Protein AF-A0A7Z1HHE2-F1 (afdb_monomer_lite)

Structure (mmCIF, N/CA/C/O backbone):
data_AF-A0A7Z1HHE2-F1
#
_entry.id   AF-A0A7Z1HHE2-F1
#
loop_
_atom_site.group_PDB
_atom_site.id
_atom_site.type_symbol
_atom_site.label_atom_id
_atom_site.label_alt_id
_atom_site.label_comp_id
_atom_site.label_asym_id
_atom_site.label_entity_id
_atom_site.label_seq_id
_atom_site.pdbx_PDB_ins_code
_atom_site.Cartn_x
_atom_site.Cartn_y
_atom_site.Cartn_z
_atom_site.occupancy
_atom_site.B_iso_or_equiv
_atom_site.auth_seq_id
_atom_site.auth_comp_id
_atom_site.auth_asym_id
_atom_site.auth_atom_id
_atom_site.pdbx_PDB_model_num
ATOM 1 N N . MET A 1 1 ? 72.858 2.397 -80.340 1.00 31.48 1 MET A N 1
ATOM 2 C CA . MET A 1 1 ? 71.948 2.323 -81.508 1.00 31.48 1 MET A CA 1
ATOM 3 C C . MET A 1 1 ? 70.606 3.037 -81.300 1.00 31.48 1 MET A C 1
ATOM 5 O O . MET A 1 1 ? 69.961 3.383 -82.273 1.00 31.48 1 MET A O 1
ATOM 9 N N . THR A 1 2 ? 70.193 3.333 -80.061 1.00 34.81 2 THR A N 1
ATOM 10 C CA . THR A 1 2 ? 69.103 4.279 -79.730 1.00 34.81 2 THR A CA 1
ATOM 11 C C . THR A 1 2 ? 69.500 5.755 -79.903 1.00 34.81 2 THR A C 1
ATOM 13 O O . THR A 1 2 ? 68.629 6.596 -80.097 1.00 34.81 2 THR A O 1
ATOM 16 N N . LEU A 1 3 ? 70.806 6.053 -79.901 1.00 31.41 3 LEU A N 1
ATOM 17 C CA . LEU A 1 3 ? 71.383 7.387 -80.116 1.00 31.41 3 LEU A CA 1
ATOM 18 C C . LEU A 1 3 ? 71.256 7.919 -81.558 1.00 31.41 3 LEU A C 1
ATOM 20 O O . LEU A 1 3 ? 70.941 9.088 -81.736 1.00 31.41 3 LEU A O 1
ATOM 24 N N . GLU A 1 4 ? 71.466 7.098 -82.590 1.00 36.56 4 GLU A N 1
ATOM 25 C CA . GLU A 1 4 ? 71.485 7.586 -83.987 1.00 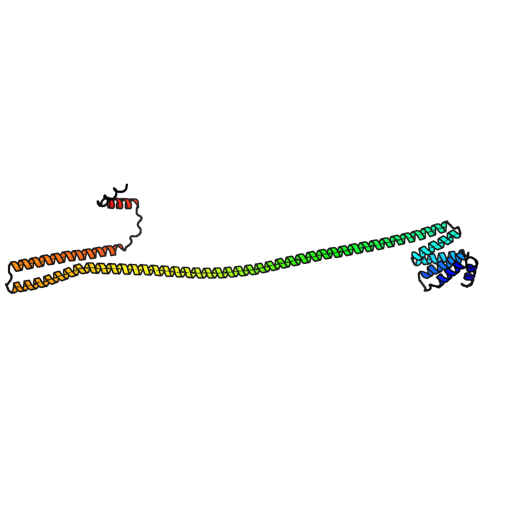36.56 4 GLU A CA 1
ATOM 26 C C . GLU A 1 4 ? 70.120 8.064 -84.469 1.00 36.56 4 GLU A C 1
ATOM 28 O O . GLU A 1 4 ? 70.009 8.985 -85.265 1.00 36.56 4 GLU A O 1
ATOM 33 N N . TYR A 1 5 ? 69.065 7.497 -83.903 1.00 37.97 5 TYR A N 1
ATOM 34 C CA . TYR A 1 5 ? 67.707 7.850 -84.263 1.00 37.97 5 TYR A CA 1
ATOM 35 C C . TYR A 1 5 ? 67.199 9.091 -83.552 1.00 37.97 5 TYR A C 1
ATOM 37 O O . TYR A 1 5 ? 66.316 9.774 -84.054 1.00 37.97 5 TYR A O 1
ATOM 45 N N . ILE A 1 6 ? 67.701 9.376 -82.350 1.00 37.12 6 ILE A N 1
ATOM 46 C CA . ILE A 1 6 ? 67.467 10.640 -81.641 1.00 37.12 6 ILE A CA 1
ATOM 47 C C . ILE A 1 6 ? 67.998 11.817 -82.470 1.00 37.12 6 ILE A C 1
ATOM 49 O O . ILE A 1 6 ? 67.310 12.831 -82.568 1.00 37.12 6 ILE A O 1
ATOM 53 N N . ASN A 1 7 ? 69.103 11.600 -83.186 1.00 36.84 7 ASN A N 1
ATOM 54 C CA . ASN A 1 7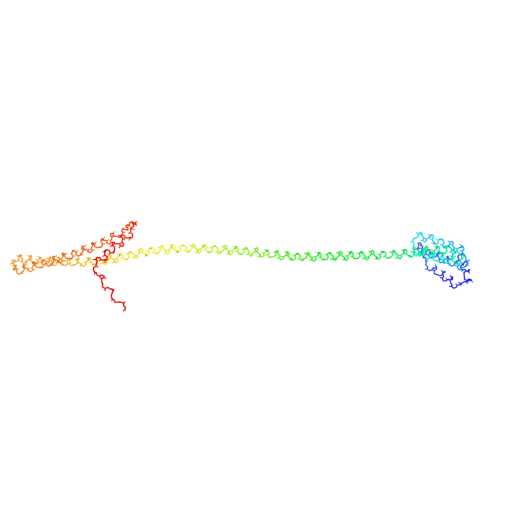 ? 69.750 12.587 -84.045 1.00 36.84 7 ASN A CA 1
ATOM 55 C C . ASN A 1 7 ? 68.954 13.025 -85.288 1.00 36.84 7 ASN A C 1
ATOM 57 O O . ASN A 1 7 ? 69.193 14.127 -85.764 1.00 36.84 7 ASN A O 1
ATOM 61 N N . ASP A 1 8 ? 68.003 12.237 -85.803 1.00 42.97 8 ASP A N 1
ATOM 62 C CA . ASP A 1 8 ? 67.234 12.633 -87.000 1.00 42.97 8 ASP A CA 1
ATOM 63 C C . ASP A 1 8 ? 65.922 13.390 -86.682 1.00 42.97 8 ASP A C 1
ATOM 65 O O . ASP A 1 8 ? 65.403 14.102 -87.540 1.00 42.97 8 ASP A O 1
ATOM 69 N N . ALA A 1 9 ? 65.415 13.362 -85.433 1.00 38.53 9 ALA A N 1
ATOM 70 C CA . ALA A 1 9 ? 64.281 14.234 -85.021 1.00 38.53 9 ALA A CA 1
ATOM 71 C C . ALA A 1 9 ? 64.658 15.684 -84.899 1.00 38.53 9 ALA A C 1
ATOM 73 O O . ALA A 1 9 ? 63.831 16.556 -85.181 1.00 38.53 9 ALA A O 1
ATOM 74 N N . SER A 1 10 ? 65.862 15.922 -84.380 1.00 41.06 10 SER A N 1
ATOM 75 C CA . SER A 1 10 ? 66.359 17.269 -84.127 1.00 41.06 10 SER A CA 1
ATOM 76 C C . SER A 1 10 ? 66.391 18.089 -85.420 1.00 41.06 10 SER A C 1
ATOM 78 O O . SER A 1 10 ? 66.392 19.313 -85.385 1.00 41.06 10 SER A O 1
ATOM 80 N N . LYS A 1 11 ? 66.339 17.417 -86.575 1.00 42.06 11 LYS A N 1
ATOM 81 C CA . LYS A 1 11 ? 66.468 18.003 -87.901 1.00 42.06 11 LYS A CA 1
ATOM 82 C C . LYS A 1 11 ? 65.209 18.692 -88.442 1.00 42.06 11 LYS A C 1
ATOM 84 O O . LYS A 1 11 ? 65.353 19.548 -89.308 1.00 42.06 11 LYS A O 1
ATOM 89 N N . TYR A 1 12 ? 64.003 18.358 -87.961 1.00 42.28 12 TYR A N 1
ATOM 90 C CA . TYR A 1 12 ? 62.745 18.884 -88.535 1.00 42.28 12 TYR A CA 1
ATOM 91 C C . TYR A 1 12 ? 61.859 19.664 -87.552 1.00 42.28 12 TYR A C 1
ATOM 93 O O . TYR A 1 12 ? 61.239 20.641 -87.962 1.00 42.28 12 TYR A O 1
ATOM 101 N N . TYR A 1 13 ? 61.825 19.294 -86.267 1.00 46.75 13 TYR A N 1
ATOM 102 C CA . TYR A 1 13 ? 61.116 20.041 -85.211 1.00 46.75 13 TYR A CA 1
ATOM 103 C C . TYR A 1 13 ? 61.854 19.894 -83.861 1.00 46.75 13 TYR A C 1
ATOM 105 O O . TYR A 1 13 ? 61.341 19.220 -82.958 1.00 46.75 13 TYR A O 1
ATOM 113 N N . PRO A 1 14 ? 63.064 20.479 -83.735 1.00 46.75 14 PRO A N 1
ATOM 114 C CA . PRO A 1 14 ? 64.013 20.212 -82.647 1.00 46.75 14 PRO A CA 1
ATOM 115 C C . PRO A 1 14 ? 63.410 20.380 -81.250 1.00 46.75 14 PRO A C 1
ATOM 117 O O . PRO A 1 14 ? 63.411 19.430 -80.467 1.00 46.75 14 PRO A O 1
ATOM 120 N N . ASP A 1 15 ? 62.761 21.514 -80.993 1.00 48.25 15 ASP A N 1
ATOM 121 C CA . ASP A 1 15 ? 62.313 21.895 -79.646 1.00 48.25 15 ASP A CA 1
ATOM 122 C C . ASP A 1 15 ? 61.245 20.960 -79.046 1.00 48.25 15 ASP A C 1
ATOM 124 O O . ASP A 1 15 ? 61.111 20.840 -77.830 1.00 48.25 15 ASP A O 1
ATOM 128 N N . LYS A 1 16 ? 60.450 20.278 -79.884 1.00 49.19 16 LYS A N 1
ATOM 129 C CA . LYS A 1 16 ? 59.391 19.367 -79.409 1.00 49.19 16 LYS A CA 1
ATOM 130 C C . LYS A 1 16 ? 59.904 17.952 -79.194 1.00 49.19 16 LYS A C 1
ATOM 132 O O . LYS A 1 16 ? 59.445 17.277 -78.278 1.00 49.19 16 LYS A O 1
ATOM 137 N N . ALA A 1 17 ? 60.813 17.480 -80.042 1.00 47.88 17 ALA A N 1
ATOM 138 C CA . ALA A 1 17 ? 61.327 16.120 -79.952 1.00 47.88 17 ALA A CA 1
ATOM 139 C C . ALA A 1 17 ? 62.269 15.931 -78.756 1.00 47.88 17 ALA A C 1
ATOM 141 O O . ALA A 1 17 ? 62.236 14.872 -78.134 1.00 47.88 17 ALA A O 1
ATOM 142 N N . GLU A 1 18 ? 63.044 16.961 -78.417 1.00 48.44 18 GLU A N 1
ATOM 143 C CA . GLU A 1 18 ? 63.951 16.991 -77.265 1.00 48.44 18 GLU A CA 1
ATOM 144 C C . GLU A 1 18 ? 63.169 16.874 -75.942 1.00 48.44 18 GLU A C 1
ATOM 146 O O . GLU A 1 18 ? 63.428 15.972 -75.148 1.00 48.44 18 GLU A O 1
ATOM 151 N N . SER A 1 19 ? 62.081 17.641 -75.797 1.00 51.62 19 SER A N 1
ATOM 152 C CA . SER A 1 19 ? 61.177 17.593 -74.635 1.00 51.62 19 SER A CA 1
ATOM 153 C C . SER A 1 19 ? 60.503 16.225 -74.420 1.00 51.62 19 SER A C 1
ATOM 155 O O . SER A 1 19 ? 60.353 15.777 -73.282 1.00 51.62 19 SER A O 1
ATOM 157 N N . TYR A 1 20 ? 60.118 15.514 -75.491 1.00 54.28 20 TYR A N 1
ATOM 158 C CA . TYR A 1 20 ? 59.538 14.165 -75.362 1.00 54.28 20 TYR A CA 1
ATOM 159 C C . TYR A 1 20 ? 60.570 13.096 -74.999 1.00 54.28 20 TYR A C 1
ATOM 161 O O . TYR A 1 20 ? 60.203 12.070 -74.427 1.00 54.28 20 TYR A O 1
ATOM 169 N N . ILE A 1 21 ? 61.837 13.316 -75.351 1.00 50.69 21 ILE A N 1
ATOM 170 C CA . ILE A 1 21 ? 62.947 12.424 -75.017 1.00 50.69 21 ILE A CA 1
ATOM 171 C C . ILE A 1 21 ? 63.375 12.648 -73.562 1.00 50.69 21 ILE A C 1
ATOM 173 O O . ILE A 1 21 ? 63.554 11.668 -72.846 1.00 50.69 21 ILE A O 1
ATOM 177 N N . GLU A 1 22 ? 63.450 13.897 -73.098 1.00 51.81 22 GLU A N 1
ATOM 178 C CA . GLU A 1 22 ? 63.728 14.227 -71.692 1.00 51.81 22 GLU A CA 1
ATOM 179 C C . GLU A 1 22 ? 62.642 13.686 -70.746 1.00 51.81 22 GLU A C 1
ATOM 181 O O . GLU A 1 22 ? 62.961 12.967 -69.801 1.00 51.81 22 GLU A O 1
ATOM 186 N N . ALA A 1 23 ? 61.356 13.900 -71.055 1.00 53.06 23 ALA A N 1
ATOM 187 C CA . ALA A 1 23 ? 60.242 13.380 -70.247 1.00 53.06 23 ALA A CA 1
ATOM 188 C C . ALA A 1 23 ? 60.169 11.837 -70.217 1.00 53.06 23 ALA A C 1
ATOM 190 O O . ALA A 1 23 ? 59.684 11.247 -69.253 1.00 53.06 23 ALA A O 1
ATOM 191 N N . ALA A 1 24 ? 60.652 11.170 -71.271 1.00 51.03 24 ALA A N 1
ATOM 192 C CA . ALA A 1 24 ? 60.755 9.713 -71.349 1.00 51.03 24 ALA A CA 1
ATOM 193 C C . ALA A 1 24 ? 61.927 9.148 -70.523 1.00 51.03 24 ALA A C 1
ATOM 195 O O . ALA A 1 24 ? 61.875 7.994 -70.099 1.00 51.03 24 ALA A O 1
ATOM 196 N N . LEU A 1 25 ? 62.980 9.939 -70.299 1.00 48.66 25 LEU A N 1
ATOM 197 C CA . LEU A 1 25 ? 64.153 9.549 -69.512 1.00 48.66 25 LEU A CA 1
ATOM 198 C C . LEU A 1 25 ? 63.942 9.728 -67.998 1.00 48.66 25 LEU A C 1
ATOM 200 O O . LEU A 1 25 ? 64.611 9.056 -67.217 1.00 48.66 25 LEU A O 1
ATOM 204 N N . GLU A 1 26 ? 63.009 10.588 -67.580 1.00 47.94 26 GLU A N 1
ATOM 205 C CA . GLU A 1 26 ? 62.814 10.966 -66.171 1.00 47.94 26 GLU A CA 1
ATOM 206 C C . GLU A 1 26 ? 62.036 9.936 -65.321 1.00 47.94 26 GLU A C 1
ATOM 208 O O . GLU A 1 26 ? 62.008 10.040 -64.096 1.00 47.94 26 GLU A O 1
ATOM 213 N N . ILE A 1 27 ? 61.430 8.905 -65.925 1.00 53.16 27 ILE A N 1
ATOM 214 C CA . ILE A 1 27 ? 60.610 7.915 -65.204 1.00 53.16 27 ILE A CA 1
ATOM 215 C C . ILE A 1 27 ? 61.045 6.492 -65.575 1.00 53.16 27 ILE A C 1
ATOM 217 O O . ILE A 1 27 ? 60.624 5.947 -66.596 1.00 53.16 27 ILE A O 1
ATOM 221 N N . VAL A 1 28 ? 61.870 5.858 -64.731 1.00 40.12 28 VAL A N 1
ATOM 222 C CA . VAL A 1 28 ? 62.242 4.439 -64.888 1.00 40.12 28 VAL A CA 1
ATOM 223 C C . VAL A 1 28 ? 62.167 3.679 -63.561 1.00 40.12 28 VAL A C 1
ATOM 225 O O . VAL A 1 28 ? 63.014 3.837 -62.686 1.00 40.12 28 VAL A O 1
ATOM 228 N N . ALA A 1 29 ? 61.198 2.763 -63.478 1.00 40.81 29 ALA A N 1
ATOM 229 C CA . ALA A 1 29 ? 61.306 1.487 -62.769 1.00 40.81 29 ALA A CA 1
ATOM 230 C C . ALA A 1 29 ? 60.440 0.429 -63.490 1.00 40.81 29 ALA A C 1
ATOM 232 O O . ALA A 1 29 ? 59.435 0.752 -64.123 1.00 40.81 29 ALA A O 1
ATOM 233 N N . GLU A 1 30 ? 60.857 -0.838 -63.463 1.00 39.31 30 GLU A N 1
ATOM 234 C CA . GLU A 1 30 ? 60.281 -1.906 -64.291 1.00 39.31 30 GLU A CA 1
ATOM 235 C C . GLU A 1 30 ? 58.868 -2.347 -63.862 1.00 39.31 30 GLU A C 1
ATOM 237 O O . GLU A 1 30 ? 58.582 -2.541 -62.684 1.00 39.31 30 GLU A O 1
ATOM 242 N N . GLY A 1 31 ? 57.996 -2.584 -64.853 1.00 48.75 31 GLY A N 1
ATOM 243 C CA . GLY A 1 31 ? 56.691 -3.244 -64.677 1.00 48.75 31 GLY A CA 1
ATOM 244 C C . GLY A 1 31 ? 55.484 -2.323 -64.462 1.00 48.75 31 GLY A C 1
ATOM 245 O O . GLY A 1 31 ? 54.363 -2.811 -64.329 1.00 48.75 31 GLY A O 1
ATOM 246 N N . SER A 1 32 ? 55.679 -1.008 -64.462 1.00 55.88 32 SER A N 1
ATOM 247 C CA . SER A 1 32 ? 54.638 -0.027 -64.152 1.00 55.88 32 SER A CA 1
ATOM 248 C C . SER A 1 32 ? 53.871 0.478 -65.385 1.00 55.88 32 SER A C 1
ATOM 250 O O . SER A 1 32 ? 54.257 0.268 -66.544 1.00 55.88 32 SER A O 1
ATOM 252 N N . SER A 1 33 ? 52.784 1.218 -65.124 1.00 62.53 33 SER A N 1
ATOM 253 C CA . SER A 1 33 ? 52.087 2.097 -66.082 1.00 62.53 33 SER A CA 1
ATOM 254 C C . SER A 1 33 ? 53.030 2.933 -66.945 1.00 62.53 33 SER A C 1
ATOM 256 O O . SER A 1 33 ? 52.669 3.326 -68.056 1.00 62.53 33 SER A O 1
ATOM 258 N N . ASP A 1 34 ? 54.235 3.153 -66.446 1.00 63.88 34 ASP A N 1
ATOM 259 C CA . ASP A 1 34 ? 55.224 4.067 -66.974 1.00 63.88 34 ASP A CA 1
ATOM 260 C C . ASP A 1 34 ? 55.922 3.462 -68.194 1.00 63.88 34 ASP A C 1
ATOM 262 O O . ASP A 1 34 ? 56.229 4.187 -69.128 1.00 63.88 34 ASP A O 1
ATOM 266 N N . LYS A 1 35 ? 56.039 2.126 -68.307 1.00 68.69 35 LYS A N 1
ATOM 267 C CA . LYS A 1 35 ? 56.550 1.475 -69.535 1.00 68.69 35 LYS A CA 1
ATOM 268 C C . LYS A 1 35 ? 55.594 1.634 -70.720 1.00 68.69 35 LYS A C 1
ATOM 270 O O . LYS A 1 35 ? 56.021 1.759 -71.865 1.00 68.69 35 LYS A O 1
ATOM 275 N N . THR A 1 36 ? 54.292 1.635 -70.442 1.00 71.31 36 THR A N 1
ATOM 276 C CA . THR A 1 36 ? 53.252 1.883 -71.452 1.00 71.31 36 THR A CA 1
ATOM 277 C C . THR A 1 36 ? 53.286 3.347 -71.902 1.00 71.31 36 THR A C 1
ATOM 279 O O . THR A 1 36 ? 53.239 3.631 -73.099 1.00 71.31 36 THR A O 1
ATOM 282 N N . GLN A 1 37 ? 53.454 4.279 -70.959 1.00 69.19 37 GLN A N 1
ATOM 283 C CA . GLN A 1 37 ? 53.637 5.703 -71.254 1.00 69.19 37 GLN A CA 1
ATOM 284 C C . GLN A 1 37 ? 54.941 5.958 -72.022 1.00 69.19 37 GLN A C 1
ATOM 286 O O . GLN A 1 37 ? 54.925 6.661 -73.027 1.00 69.19 37 GLN A O 1
ATOM 291 N N . LEU A 1 38 ? 56.038 5.302 -71.642 1.00 71.06 38 LEU A N 1
ATOM 292 C CA . LEU A 1 38 ? 57.335 5.374 -72.312 1.00 71.06 38 LEU A CA 1
ATOM 293 C C . LEU A 1 38 ? 57.249 4.942 -73.779 1.00 71.06 38 LEU A C 1
ATOM 295 O O . LEU A 1 38 ? 57.708 5.668 -74.658 1.00 71.06 38 LEU A O 1
ATOM 299 N N . LEU A 1 39 ? 56.622 3.793 -74.061 1.00 72.81 39 LEU A N 1
ATOM 300 C CA . LEU A 1 39 ? 56.401 3.335 -75.438 1.00 72.81 39 LEU A CA 1
ATOM 301 C C . LEU A 1 39 ? 55.551 4.330 -76.235 1.00 72.81 39 LEU A C 1
ATOM 303 O O . LEU A 1 39 ? 55.842 4.577 -77.400 1.00 72.81 39 LEU A O 1
ATOM 307 N N . THR A 1 40 ? 54.561 4.955 -75.595 1.00 75.69 40 THR A N 1
ATOM 308 C CA . THR A 1 40 ? 53.707 5.985 -76.208 1.00 75.69 40 THR A CA 1
ATOM 309 C C . THR A 1 40 ? 54.498 7.254 -76.548 1.00 75.69 40 THR A C 1
ATOM 311 O O . THR A 1 40 ? 54.377 7.786 -77.651 1.00 75.69 40 THR A O 1
ATOM 314 N N . HIS A 1 41 ? 55.349 7.733 -75.634 1.00 76.94 41 HIS A N 1
ATOM 315 C CA . HIS A 1 41 ? 56.229 8.883 -75.865 1.00 76.94 41 HIS A CA 1
ATOM 316 C C . HIS A 1 41 ? 57.271 8.590 -76.946 1.00 76.94 41 HIS A C 1
ATOM 318 O O . HIS A 1 41 ? 57.500 9.423 -77.823 1.00 76.94 41 HIS A O 1
ATOM 324 N N . TYR A 1 42 ? 57.846 7.385 -76.941 1.00 72.62 42 TYR A N 1
ATOM 325 C CA . TYR A 1 42 ? 58.802 6.956 -77.956 1.00 72.62 42 TYR A CA 1
ATOM 326 C C . TYR A 1 42 ? 58.152 6.834 -79.339 1.00 72.62 42 TYR A C 1
ATOM 328 O O . TYR A 1 42 ? 58.700 7.336 -80.322 1.00 72.62 42 TYR A O 1
ATOM 336 N N . ALA A 1 43 ? 56.950 6.254 -79.414 1.00 77.31 43 ALA A N 1
ATOM 337 C CA . ALA A 1 43 ? 56.152 6.195 -80.635 1.00 77.31 43 ALA A CA 1
ATOM 338 C C . ALA A 1 43 ? 55.844 7.602 -81.175 1.00 77.31 43 ALA A C 1
ATOM 340 O O . ALA A 1 43 ? 56.020 7.866 -82.363 1.00 77.31 43 ALA A O 1
ATOM 341 N N . ARG A 1 44 ? 55.494 8.550 -80.296 1.00 77.31 44 ARG A N 1
ATOM 342 C CA . ARG A 1 44 ? 55.264 9.955 -80.662 1.00 77.31 44 ARG A CA 1
ATOM 343 C C . ARG A 1 44 ? 56.532 10.663 -81.155 1.00 77.31 44 ARG A C 1
ATOM 345 O O . ARG A 1 44 ? 56.477 11.403 -82.133 1.00 77.31 44 ARG A O 1
ATOM 352 N N . ALA A 1 45 ? 57.679 10.428 -80.518 1.00 74.38 45 ALA A N 1
ATOM 353 C CA . ALA A 1 45 ? 58.957 10.987 -80.957 1.00 74.38 45 ALA A CA 1
ATOM 354 C C . ALA A 1 45 ? 59.371 10.443 -82.335 1.00 74.38 45 ALA A C 1
ATOM 356 O O . ALA A 1 45 ? 59.844 11.201 -83.177 1.00 74.38 45 ALA A O 1
ATOM 357 N N . LYS A 1 46 ? 59.157 9.144 -82.590 1.00 75.38 46 LYS A N 1
ATOM 358 C CA . LYS A 1 46 ? 59.356 8.517 -83.909 1.00 75.38 46 LYS A CA 1
ATOM 359 C C . LYS A 1 46 ? 58.381 9.057 -84.953 1.00 75.38 46 LYS A C 1
ATOM 361 O O . LYS A 1 46 ? 58.777 9.327 -86.079 1.00 75.38 46 LYS A O 1
ATOM 366 N N . PHE A 1 47 ? 57.133 9.302 -84.569 1.00 76.88 47 PHE A N 1
ATOM 367 C CA . PHE A 1 47 ? 56.155 9.933 -85.447 1.00 76.88 47 PHE A CA 1
ATOM 368 C C . PHE A 1 47 ? 56.623 11.321 -85.923 1.00 76.88 47 PHE A C 1
ATOM 370 O O . PHE A 1 47 ? 56.625 11.580 -87.123 1.00 76.88 47 PHE A O 1
ATOM 377 N N . TYR A 1 48 ? 57.113 12.183 -85.022 1.00 75.56 48 TYR A N 1
ATOM 378 C CA . TYR A 1 48 ? 57.626 13.512 -85.401 1.00 75.56 48 TYR A CA 1
ATOM 379 C C . TYR A 1 48 ? 58.926 13.477 -86.224 1.00 75.56 48 TYR A C 1
ATOM 381 O O . TYR A 1 48 ? 59.228 14.445 -86.917 1.00 75.56 48 TYR A O 1
ATOM 389 N N . LYS A 1 49 ? 59.661 12.357 -86.207 1.00 76.31 49 LYS A N 1
ATOM 390 C CA . LYS A 1 49 ? 60.793 12.084 -87.116 1.00 76.31 49 LYS A CA 1
ATOM 391 C C . LYS A 1 49 ? 60.363 11.713 -88.534 1.00 76.31 49 LYS A C 1
ATOM 393 O O . LYS A 1 49 ? 61.218 11.491 -89.379 1.00 76.31 49 LYS A O 1
ATOM 398 N N . SER A 1 50 ? 59.056 11.657 -88.804 1.00 75.12 50 SER A N 1
ATOM 399 C CA . SER A 1 50 ? 58.466 11.128 -90.042 1.00 75.12 50 SER A CA 1
ATOM 400 C C . SER A 1 50 ? 58.665 9.618 -90.228 1.00 75.12 50 SER A C 1
ATOM 402 O O . SER A 1 50 ? 58.710 9.111 -91.346 1.00 75.12 50 SER A O 1
ATOM 404 N N . GLU A 1 51 ? 58.754 8.873 -89.123 1.00 77.00 51 GLU A N 1
ATOM 405 C CA . GLU A 1 51 ? 59.068 7.441 -89.121 1.00 77.00 51 GLU A CA 1
ATOM 406 C C . GLU A 1 51 ? 57.865 6.588 -88.762 1.00 77.00 51 GLU A C 1
ATOM 408 O O . GLU A 1 51 ? 57.765 5.953 -87.706 1.00 77.00 51 GLU A O 1
ATOM 413 N N . PHE A 1 52 ? 56.908 6.623 -89.679 1.00 79.00 52 PHE A N 1
ATOM 414 C CA . PHE A 1 52 ? 55.531 6.245 -89.413 1.00 79.00 52 PHE A CA 1
ATOM 415 C C . PHE A 1 52 ? 55.345 4.760 -89.078 1.00 79.00 52 PHE A C 1
ATOM 417 O O . PHE A 1 52 ? 54.662 4.460 -88.104 1.00 79.00 52 PHE A O 1
ATOM 424 N N . SER A 1 53 ? 55.997 3.839 -89.796 1.00 80.19 53 SER A N 1
ATOM 425 C CA . SER A 1 53 ? 55.844 2.392 -89.563 1.00 80.19 53 SER A CA 1
ATOM 426 C C . SER A 1 53 ? 56.424 1.931 -88.222 1.00 80.19 53 SER A C 1
ATOM 428 O O . SER A 1 53 ? 55.842 1.084 -87.550 1.00 80.19 53 SER A O 1
ATOM 430 N N . GLN A 1 54 ? 57.559 2.501 -87.796 1.00 77.50 54 GLN A N 1
ATOM 431 C CA . GLN A 1 54 ? 58.128 2.195 -86.478 1.00 77.50 54 GLN A CA 1
ATOM 432 C C . GLN A 1 54 ? 57.271 2.787 -85.359 1.00 77.50 54 GLN A C 1
ATOM 434 O O . GLN A 1 54 ? 57.060 2.133 -84.341 1.00 77.50 54 GLN A O 1
ATOM 439 N N . ALA A 1 55 ? 56.769 4.012 -85.545 1.00 77.75 55 ALA A N 1
ATOM 440 C CA . ALA A 1 55 ? 55.861 4.647 -84.599 1.00 77.75 55 ALA A CA 1
ATOM 441 C C . ALA A 1 55 ? 54.561 3.843 -84.434 1.00 77.75 55 ALA A C 1
ATOM 443 O O . ALA A 1 55 ? 54.147 3.595 -83.307 1.00 77.75 55 ALA A O 1
ATOM 444 N N . GLU A 1 56 ? 53.964 3.376 -85.533 1.00 84.00 56 GLU A N 1
ATOM 445 C CA . GLU A 1 56 ? 52.758 2.541 -85.517 1.00 84.00 56 GLU A CA 1
ATOM 446 C C . GLU A 1 56 ? 52.975 1.228 -84.748 1.00 84.00 56 GLU A C 1
ATOM 448 O O . GLU A 1 56 ? 52.228 0.941 -83.815 1.00 84.00 56 GLU A O 1
ATOM 453 N N . ALA A 1 57 ? 54.054 0.489 -85.040 1.00 82.56 57 ALA A N 1
ATOM 454 C CA . ALA A 1 57 ? 54.387 -0.746 -84.322 1.00 82.56 57 ALA A CA 1
ATOM 455 C C . ALA A 1 57 ? 54.566 -0.522 -82.807 1.00 82.56 57 ALA A C 1
ATOM 457 O O . ALA A 1 57 ? 54.169 -1.351 -81.987 1.00 82.56 57 ALA A O 1
ATOM 458 N N . LEU A 1 58 ? 55.144 0.620 -82.421 1.00 80.00 58 LEU A N 1
ATOM 459 C CA . LEU A 1 58 ? 55.311 0.995 -81.018 1.00 80.00 58 LEU A CA 1
ATOM 460 C C . LEU A 1 58 ? 53.983 1.380 -80.349 1.00 80.00 58 LEU A C 1
ATOM 462 O O . LEU A 1 58 ? 53.790 1.027 -79.187 1.00 80.00 58 LEU A O 1
ATOM 466 N N . PHE A 1 59 ? 53.065 2.060 -81.047 1.00 86.00 59 PHE A N 1
ATOM 467 C CA . PHE A 1 59 ? 51.722 2.336 -80.522 1.00 86.00 59 PHE A CA 1
ATOM 468 C C . PHE A 1 59 ? 50.884 1.067 -80.389 1.00 86.00 59 PHE A C 1
ATOM 470 O O . PHE A 1 59 ? 50.172 0.928 -79.399 1.00 86.00 59 PHE A O 1
ATOM 477 N N . GLU A 1 60 ? 50.988 0.125 -81.325 1.00 86.44 60 GLU A N 1
ATOM 478 C CA . GLU A 1 60 ? 50.308 -1.170 -81.224 1.00 86.44 60 GLU A CA 1
ATOM 479 C C . GLU A 1 60 ? 50.837 -1.995 -80.051 1.00 86.44 60 GLU A C 1
ATOM 481 O O . GLU A 1 60 ? 50.055 -2.533 -79.265 1.00 86.44 60 GLU A O 1
ATOM 486 N N . GLU A 1 61 ? 52.157 -2.024 -79.861 1.00 82.06 61 GLU A N 1
ATOM 487 C CA . GLU A 1 61 ? 52.769 -2.668 -78.700 1.00 82.06 61 GLU A CA 1
ATOM 488 C C . GLU A 1 61 ? 52.363 -1.982 -77.385 1.00 82.06 61 GLU A C 1
ATOM 490 O O . GLU A 1 61 ? 52.066 -2.655 -76.392 1.00 82.06 61 GLU A O 1
ATOM 495 N N . ALA A 1 62 ? 52.310 -0.645 -77.367 1.00 82.50 62 ALA A N 1
ATOM 496 C CA . ALA A 1 62 ? 51.838 0.124 -76.219 1.00 82.50 62 ALA A CA 1
ATOM 497 C C . ALA A 1 62 ? 50.357 -0.165 -75.924 1.00 82.50 62 ALA A C 1
ATOM 499 O O . ALA A 1 62 ? 49.997 -0.377 -74.765 1.00 82.50 62 ALA A O 1
ATOM 500 N N . LEU A 1 63 ? 49.512 -0.236 -76.957 1.00 86.56 63 LEU A N 1
ATOM 501 C CA . LEU A 1 63 ? 48.087 -0.535 -76.838 1.00 86.56 63 LEU A CA 1
ATOM 502 C C . LEU A 1 63 ? 47.861 -1.952 -76.306 1.00 86.56 63 LEU A C 1
ATOM 504 O O . LEU A 1 63 ? 47.078 -2.133 -75.374 1.00 86.56 63 LEU A O 1
ATOM 508 N N . ARG A 1 64 ? 48.598 -2.943 -76.824 1.00 84.62 64 ARG A N 1
ATOM 509 C CA . ARG A 1 64 ? 48.559 -4.329 -76.336 1.00 84.62 64 ARG A CA 1
ATOM 510 C C . ARG A 1 64 ? 48.854 -4.397 -74.837 1.00 84.62 64 ARG A C 1
ATOM 512 O O . ARG A 1 64 ? 48.067 -4.955 -74.076 1.00 84.62 64 ARG A O 1
ATOM 519 N N . ARG A 1 65 ? 49.935 -3.752 -74.389 1.00 80.75 65 ARG A N 1
ATOM 520 C CA . ARG A 1 65 ? 50.313 -3.704 -72.964 1.00 80.75 65 ARG A CA 1
ATOM 521 C C . ARG A 1 65 ? 49.324 -2.907 -72.107 1.00 80.75 65 ARG A C 1
ATOM 523 O O . ARG A 1 65 ? 49.078 -3.248 -70.948 1.00 80.75 65 ARG A O 1
ATOM 530 N N . ALA A 1 66 ? 48.730 -1.847 -72.650 1.00 82.50 66 ALA A N 1
ATOM 531 C CA . ALA A 1 66 ? 47.697 -1.074 -71.963 1.00 82.50 66 ALA A CA 1
ATOM 532 C C . ALA A 1 66 ? 46.415 -1.893 -71.744 1.00 82.50 66 ALA A C 1
ATOM 534 O O . ALA A 1 66 ? 45.803 -1.802 -70.678 1.00 82.50 66 ALA A O 1
ATOM 535 N N . LEU A 1 67 ? 46.042 -2.728 -72.721 1.00 84.19 67 LEU A N 1
ATOM 536 C CA . LEU A 1 67 ? 44.916 -3.657 -72.614 1.00 84.19 67 LEU A CA 1
ATOM 537 C C . LEU A 1 67 ? 45.197 -4.745 -71.572 1.00 84.19 67 LEU A C 1
ATOM 539 O O . LEU A 1 67 ? 44.346 -5.004 -70.721 1.00 84.19 67 LEU A O 1
ATOM 543 N N . GLU A 1 68 ? 46.402 -5.323 -71.577 1.00 81.88 68 GLU A N 1
ATOM 544 C CA . GLU A 1 68 ? 46.836 -6.314 -70.581 1.00 81.88 68 GLU A CA 1
ATOM 545 C C . GLU A 1 68 ? 46.823 -5.748 -69.154 1.00 81.88 68 GLU A C 1
ATOM 547 O O . GLU A 1 68 ? 46.310 -6.383 -68.233 1.00 81.88 68 GLU A O 1
ATOM 552 N N . SER A 1 69 ? 47.323 -4.521 -68.971 1.00 77.94 69 SER A N 1
ATOM 553 C CA . SER A 1 69 ? 47.319 -3.838 -67.669 1.00 77.94 69 SER A CA 1
ATOM 554 C C . SER A 1 69 ? 45.941 -3.321 -67.242 1.00 77.94 69 SER A C 1
ATOM 556 O O . SER A 1 69 ? 45.785 -2.887 -66.099 1.00 77.94 69 SER A O 1
ATOM 558 N N . LYS A 1 70 ? 44.940 -3.345 -68.140 1.00 78.56 70 LYS A N 1
ATOM 559 C CA . LYS A 1 70 ? 43.576 -2.817 -67.934 1.00 78.56 70 LYS A CA 1
ATOM 560 C C . LYS A 1 70 ? 43.554 -1.393 -67.364 1.00 78.56 70 LYS A C 1
ATOM 562 O O . LYS A 1 70 ? 42.613 -0.994 -66.673 1.00 78.56 70 LYS A O 1
ATOM 567 N N . ASN A 1 71 ? 44.598 -0.609 -67.631 1.00 81.00 71 ASN A N 1
ATOM 568 C CA . ASN A 1 71 ? 44.708 0.744 -67.116 1.00 81.00 71 ASN A CA 1
ATOM 569 C C . ASN A 1 71 ? 44.012 1.709 -68.076 1.00 81.00 71 ASN A C 1
ATOM 571 O O . ASN A 1 71 ? 44.589 2.162 -69.065 1.00 81.00 71 ASN A O 1
ATOM 575 N N . ASN A 1 72 ? 42.772 2.059 -67.742 1.00 81.50 72 ASN A N 1
ATOM 576 C CA . ASN A 1 72 ? 41.929 2.946 -68.543 1.00 81.50 72 ASN A CA 1
ATOM 577 C C . ASN A 1 72 ? 42.570 4.313 -68.842 1.00 81.50 72 ASN A C 1
ATOM 579 O O . ASN A 1 72 ? 42.264 4.899 -69.876 1.00 81.50 72 ASN A O 1
ATOM 583 N N . ASN A 1 73 ? 43.459 4.826 -67.979 1.00 79.88 73 ASN A N 1
ATOM 584 C CA . ASN A 1 73 ? 44.155 6.094 -68.238 1.00 79.88 73 ASN A CA 1
ATOM 585 C C . ASN A 1 73 ? 45.179 5.943 -69.361 1.00 79.88 73 ASN A C 1
ATOM 587 O O . ASN A 1 73 ? 45.232 6.772 -70.264 1.00 79.88 73 ASN A O 1
ATOM 591 N N . ASN A 1 74 ? 45.965 4.869 -69.305 1.00 79.88 74 ASN A N 1
ATOM 592 C CA . ASN A 1 74 ? 46.964 4.571 -70.322 1.00 79.88 74 ASN A CA 1
ATOM 593 C C . ASN A 1 74 ? 46.298 4.207 -71.652 1.00 79.88 74 ASN A C 1
ATOM 595 O O . ASN A 1 74 ? 46.734 4.688 -72.691 1.00 79.88 74 ASN A O 1
ATOM 599 N N . LEU A 1 75 ? 45.208 3.433 -71.615 1.00 85.06 75 LEU A N 1
ATOM 600 C CA . LEU A 1 75 ? 44.397 3.136 -72.796 1.00 85.06 75 LEU A CA 1
ATOM 601 C C . LEU A 1 75 ? 43.888 4.420 -73.453 1.00 85.06 75 LEU A C 1
ATOM 603 O O . LEU A 1 75 ? 44.126 4.630 -74.636 1.00 85.06 75 LEU A O 1
ATOM 607 N N . MET A 1 76 ? 43.257 5.313 -72.684 1.00 84.56 76 MET A N 1
ATOM 608 C CA . MET A 1 76 ? 42.748 6.589 -73.199 1.00 84.56 76 MET A CA 1
ATOM 609 C C . MET A 1 76 ? 43.861 7.447 -73.822 1.00 84.56 76 MET A C 1
ATOM 611 O O . MET A 1 76 ? 43.663 8.029 -74.886 1.00 84.56 76 MET A O 1
ATOM 615 N N . LEU A 1 77 ? 45.036 7.498 -73.186 1.00 82.50 77 LEU A N 1
ATOM 616 C CA . LEU A 1 77 ? 46.197 8.243 -73.676 1.00 82.50 77 LEU A CA 1
ATOM 617 C C . LEU A 1 77 ? 46.722 7.679 -75.004 1.00 82.50 77 LEU A C 1
ATOM 619 O O . LEU A 1 77 ? 46.990 8.435 -75.936 1.00 82.50 77 LEU A O 1
ATOM 623 N N . ILE A 1 78 ? 46.843 6.354 -75.099 1.00 85.56 78 ILE A N 1
ATOM 624 C CA . ILE A 1 78 ? 47.326 5.677 -76.305 1.00 85.56 78 ILE A CA 1
ATOM 625 C C . ILE A 1 78 ? 46.330 5.820 -77.447 1.00 85.56 78 ILE A C 1
ATOM 627 O O . ILE A 1 78 ? 46.742 6.193 -78.541 1.00 85.56 78 ILE A O 1
ATOM 631 N N . TYR A 1 79 ? 45.036 5.591 -77.200 1.00 90.75 79 TYR A N 1
ATOM 632 C CA . TYR A 1 79 ? 43.997 5.777 -78.214 1.00 90.75 79 TYR A CA 1
ATOM 633 C C . TYR A 1 79 ? 44.017 7.202 -78.783 1.00 90.75 79 TYR A C 1
ATOM 635 O O . TYR A 1 79 ? 43.968 7.358 -79.999 1.00 90.75 79 TYR A O 1
ATOM 643 N N . ALA A 1 80 ? 44.183 8.226 -77.935 1.00 85.38 80 ALA A N 1
ATOM 644 C CA . ALA A 1 80 ? 44.246 9.624 -78.366 1.00 85.38 80 ALA A CA 1
ATOM 645 C C . ALA A 1 80 ? 45.489 9.952 -79.213 1.00 85.38 80 ALA A C 1
ATOM 647 O O . ALA A 1 80 ? 45.397 10.661 -80.218 1.00 85.38 80 ALA A O 1
ATOM 648 N N . TYR A 1 81 ? 46.668 9.457 -78.828 1.00 83.00 81 TYR A N 1
ATOM 649 C CA . TYR A 1 81 ? 47.885 9.717 -79.601 1.00 83.00 81 TYR A CA 1
ATOM 650 C C . TYR A 1 81 ? 47.951 8.898 -80.887 1.00 83.00 81 TYR A C 1
ATOM 652 O O . TYR A 1 81 ? 48.384 9.417 -81.917 1.00 83.00 81 TYR A O 1
ATOM 660 N N . TYR A 1 82 ? 47.477 7.654 -80.854 1.00 89.94 82 TYR A N 1
ATOM 661 C CA . TYR A 1 82 ? 47.447 6.802 -82.033 1.00 89.94 82 TYR A CA 1
ATOM 662 C C . TYR A 1 82 ? 46.418 7.305 -83.053 1.00 89.94 82 TYR A C 1
ATOM 664 O O . TYR A 1 82 ? 46.704 7.366 -84.249 1.00 89.94 82 TYR A O 1
ATOM 672 N N . SER A 1 83 ? 45.253 7.781 -82.601 1.00 88.62 83 SER A N 1
ATOM 673 C CA . SER A 1 83 ? 44.285 8.405 -83.503 1.00 88.62 83 SER A CA 1
ATOM 674 C C . SER A 1 83 ? 44.812 9.694 -84.135 1.00 88.62 83 SER A C 1
ATOM 676 O O . SER A 1 83 ? 44.530 9.950 -85.307 1.00 88.62 83 SER A O 1
ATOM 678 N N . MET A 1 84 ? 45.590 10.493 -83.391 1.00 85.81 84 MET A N 1
ATOM 679 C CA . MET A 1 84 ? 46.252 11.695 -83.912 1.00 85.81 84 MET A CA 1
ATOM 680 C C . MET A 1 84 ? 47.242 11.334 -85.025 1.00 85.81 84 MET A C 1
ATOM 682 O O . MET A 1 84 ? 47.201 11.939 -86.093 1.00 85.81 84 MET A O 1
ATOM 686 N N . GLN A 1 85 ? 48.071 10.306 -84.818 1.00 86.00 85 GLN A N 1
ATOM 687 C CA . GLN A 1 85 ? 48.965 9.792 -85.860 1.00 86.00 85 GLN A CA 1
ATOM 688 C C . GLN A 1 85 ? 48.186 9.312 -87.094 1.00 86.00 85 GLN A C 1
ATOM 690 O O . GLN A 1 85 ? 48.550 9.657 -88.217 1.00 86.00 85 GLN A O 1
ATOM 695 N N . ALA A 1 86 ? 47.127 8.519 -86.904 1.00 86.62 86 ALA A N 1
ATOM 696 C CA . ALA A 1 86 ? 46.328 7.993 -88.011 1.00 86.62 86 ALA A CA 1
ATOM 697 C C . ALA A 1 86 ? 45.684 9.119 -88.845 1.00 86.62 86 ALA A C 1
ATOM 699 O O . ALA A 1 86 ? 45.629 9.021 -90.070 1.00 86.62 86 ALA A O 1
ATOM 700 N N . ASN A 1 87 ? 45.265 10.212 -88.197 1.00 85.88 87 ASN A N 1
ATOM 701 C CA . ASN A 1 87 ? 44.717 11.392 -88.866 1.00 85.88 87 ASN A CA 1
ATOM 702 C C . ASN A 1 87 ? 45.760 12.114 -89.738 1.00 85.88 87 ASN A C 1
ATOM 704 O O . ASN A 1 87 ? 45.479 12.459 -90.883 1.00 85.88 87 ASN A O 1
ATOM 708 N N . GLU A 1 88 ? 46.977 12.303 -89.223 1.00 83.69 88 GLU A N 1
ATOM 709 C CA . GLU A 1 88 ? 48.090 12.930 -89.958 1.00 83.69 88 GLU A CA 1
ATOM 710 C C . GLU A 1 88 ? 48.530 12.093 -91.171 1.00 83.69 88 GLU A C 1
ATOM 712 O O . GLU A 1 88 ? 48.859 12.629 -92.228 1.00 83.69 88 GLU A O 1
ATOM 717 N N . LEU A 1 89 ? 48.434 10.763 -91.064 1.00 85.25 89 LEU A N 1
ATOM 718 C CA . LEU A 1 89 ? 48.631 9.825 -92.175 1.00 85.25 89 LEU A CA 1
ATOM 719 C C . LEU A 1 89 ? 47.448 9.765 -93.160 1.00 85.25 89 LEU A C 1
ATOM 721 O O . LEU A 1 89 ? 47.458 8.943 -94.075 1.00 85.25 89 LEU A O 1
ATOM 725 N N . ARG A 1 90 ? 46.428 10.621 -92.991 1.00 86.19 90 ARG A N 1
ATOM 726 C CA . ARG A 1 90 ? 45.179 10.653 -93.777 1.00 86.19 90 ARG A CA 1
ATOM 727 C C . ARG A 1 90 ? 44.395 9.333 -93.759 1.00 86.19 90 ARG A C 1
ATOM 729 O O . ARG A 1 90 ? 43.585 9.083 -94.649 1.00 86.19 90 ARG A O 1
ATOM 736 N N . ASN A 1 91 ? 44.598 8.502 -92.735 1.00 88.56 91 ASN A N 1
ATOM 737 C CA . ASN A 1 91 ? 43.829 7.284 -92.487 1.00 88.56 91 ASN A CA 1
ATOM 738 C C . ASN A 1 91 ? 42.669 7.595 -91.528 1.00 88.56 91 ASN A C 1
ATOM 740 O O . ASN A 1 91 ? 42.706 7.303 -90.327 1.00 88.56 91 ASN A O 1
ATOM 744 N N . PHE A 1 92 ? 41.654 8.266 -92.072 1.00 87.44 92 PHE A N 1
ATOM 745 C CA . PHE A 1 92 ? 40.549 8.827 -91.294 1.00 87.44 92 PHE A CA 1
ATOM 746 C C . PHE A 1 92 ? 39.676 7.759 -90.623 1.00 87.44 92 PHE A C 1
ATOM 748 O O . PHE A 1 92 ? 39.269 7.956 -89.479 1.00 87.44 92 PHE A O 1
ATOM 755 N N . ASP A 1 93 ? 39.448 6.614 -91.273 1.00 91.19 93 ASP A N 1
ATOM 756 C CA . ASP A 1 93 ? 38.618 5.532 -90.723 1.00 91.19 93 ASP A CA 1
ATOM 757 C C . ASP A 1 93 ? 39.218 4.959 -89.430 1.00 91.19 93 ASP A C 1
ATOM 759 O O . ASP A 1 93 ? 38.542 4.870 -88.401 1.00 91.19 93 ASP A O 1
ATOM 763 N N . LYS A 1 94 ? 40.524 4.651 -89.448 1.00 88.44 94 LYS A N 1
ATOM 764 C CA . LYS A 1 94 ? 41.252 4.148 -88.271 1.00 88.44 94 LYS A CA 1
ATOM 765 C C . LYS A 1 94 ? 41.299 5.195 -87.158 1.00 88.44 94 LYS A C 1
ATOM 767 O O . LYS A 1 94 ? 41.125 4.860 -85.988 1.00 88.44 94 LYS A O 1
ATOM 772 N N . SER A 1 95 ? 41.493 6.468 -87.509 1.00 88.94 95 SER A N 1
ATOM 773 C CA . SER A 1 95 ? 41.489 7.566 -86.535 1.00 88.94 95 SER A CA 1
ATOM 774 C C . SER A 1 95 ? 40.145 7.686 -85.812 1.00 88.94 95 SER A C 1
ATOM 776 O O . SER A 1 95 ? 40.109 7.741 -84.581 1.00 88.94 95 SER A O 1
ATOM 778 N N . LEU A 1 96 ? 39.036 7.659 -86.556 1.00 90.50 96 LEU A N 1
ATOM 779 C CA . LEU A 1 96 ? 37.696 7.804 -85.996 1.00 90.50 96 LEU A CA 1
ATOM 780 C C . LEU A 1 96 ? 37.334 6.644 -85.059 1.00 90.50 96 LEU A C 1
ATOM 782 O O . LEU A 1 96 ? 36.778 6.877 -83.984 1.00 90.50 96 LEU A O 1
ATOM 786 N N . GLN A 1 97 ? 37.697 5.414 -85.431 1.00 93.25 97 GLN A N 1
ATOM 787 C CA . GLN A 1 97 ? 37.497 4.234 -84.589 1.00 93.25 97 GLN A CA 1
ATOM 788 C C . GLN A 1 97 ? 38.244 4.360 -83.252 1.00 93.25 97 GLN A C 1
ATOM 790 O O . GLN A 1 97 ? 37.639 4.217 -82.190 1.00 93.25 97 GLN A O 1
ATOM 795 N N . LEU A 1 98 ? 39.539 4.697 -83.294 1.00 90.31 98 LEU A N 1
ATOM 796 C CA . LEU A 1 98 ? 40.373 4.838 -82.095 1.00 90.31 98 LEU A CA 1
ATOM 797 C C . LEU A 1 98 ? 39.881 5.970 -81.174 1.00 90.31 98 LEU A C 1
ATOM 799 O O . LEU A 1 98 ? 39.904 5.824 -79.950 1.00 90.31 98 LEU A O 1
ATOM 803 N N . ILE A 1 99 ? 39.388 7.079 -81.741 1.00 88.62 99 ILE A N 1
ATOM 804 C CA . ILE A 1 99 ? 38.752 8.164 -80.971 1.00 88.62 99 ILE A CA 1
ATOM 805 C C . ILE A 1 99 ? 37.478 7.662 -80.286 1.00 88.62 99 ILE A C 1
ATOM 807 O O . ILE A 1 99 ? 37.270 7.947 -79.105 1.00 88.62 99 ILE A O 1
ATOM 811 N N . GLY A 1 100 ? 36.637 6.910 -81.002 1.00 91.06 100 GLY A N 1
ATOM 812 C CA . GLY A 1 100 ? 35.413 6.319 -80.459 1.00 91.06 100 GLY A CA 1
ATOM 813 C C . GLY A 1 100 ? 35.682 5.403 -79.263 1.00 91.06 100 GLY A C 1
ATOM 814 O O . GLY A 1 100 ? 35.061 5.569 -78.211 1.00 91.06 100 GLY A O 1
ATOM 815 N N . ASP A 1 101 ? 36.666 4.511 -79.388 1.00 91.69 101 ASP A N 1
ATOM 816 C CA . ASP A 1 101 ? 37.073 3.592 -78.319 1.00 91.69 101 ASP A CA 1
ATOM 817 C C . ASP A 1 101 ? 37.632 4.349 -77.101 1.00 91.69 101 ASP A C 1
ATOM 819 O O . ASP A 1 101 ? 37.232 4.101 -75.957 1.00 91.69 101 ASP A O 1
ATOM 823 N N . GLY A 1 102 ? 38.504 5.338 -77.332 1.00 88.31 102 GLY A N 1
ATOM 824 C CA . GLY A 1 102 ? 39.043 6.192 -76.271 1.00 88.31 102 GLY A CA 1
ATOM 825 C C . GLY A 1 102 ? 37.954 6.968 -75.516 1.00 88.31 102 GLY A C 1
ATOM 826 O O . GLY A 1 102 ? 37.974 7.036 -74.281 1.00 88.31 102 GLY A O 1
ATOM 827 N N . LEU A 1 103 ? 36.962 7.506 -76.236 1.00 87.88 103 LEU A N 1
ATOM 828 C CA . LEU A 1 103 ? 35.813 8.203 -75.651 1.00 87.88 103 LEU A CA 1
ATOM 829 C C . LEU A 1 103 ? 34.910 7.262 -74.844 1.00 87.88 103 LEU A C 1
ATOM 831 O O . LEU A 1 103 ? 34.471 7.642 -73.755 1.00 87.88 103 LEU A O 1
ATOM 835 N N . ALA A 1 104 ? 34.661 6.042 -75.326 1.00 90.06 104 ALA A N 1
ATOM 836 C CA . ALA A 1 104 ? 33.865 5.046 -74.608 1.00 90.06 104 ALA A CA 1
ATOM 837 C C . ALA A 1 104 ? 34.492 4.698 -73.245 1.00 90.06 104 ALA A C 1
ATOM 839 O O . ALA A 1 104 ? 33.804 4.680 -72.220 1.00 90.06 104 ALA A O 1
ATOM 840 N N . ILE A 1 105 ? 35.817 4.519 -73.198 1.00 88.81 105 ILE A N 1
ATOM 841 C CA . ILE A 1 105 ? 36.563 4.264 -71.954 1.00 88.81 105 ILE A CA 1
ATOM 842 C C . ILE A 1 105 ? 36.466 5.461 -70.993 1.00 88.81 105 ILE A C 1
ATOM 844 O O . ILE A 1 105 ? 36.218 5.284 -69.793 1.00 88.81 105 ILE A O 1
ATOM 848 N N . ALA A 1 106 ? 36.620 6.688 -71.504 1.00 85.06 106 ALA A N 1
ATOM 849 C CA . ALA A 1 106 ? 36.506 7.909 -70.706 1.00 85.06 106 ALA A CA 1
ATOM 850 C C . ALA A 1 106 ? 35.098 8.076 -70.098 1.00 85.06 106 ALA A C 1
ATOM 852 O O . ALA A 1 106 ? 34.957 8.394 -68.910 1.00 85.06 106 ALA A O 1
ATOM 853 N N . GLN A 1 107 ? 34.051 7.806 -70.885 1.00 88.62 107 GLN A N 1
ATOM 854 C CA . GLN A 1 107 ? 32.660 7.831 -70.428 1.00 88.62 107 GLN A CA 1
ATOM 855 C C . GLN A 1 107 ? 32.395 6.763 -69.361 1.00 88.62 107 GLN A C 1
ATOM 857 O O . GLN A 1 107 ? 31.832 7.076 -68.307 1.00 88.62 107 GLN A O 1
ATOM 862 N N . GLN A 1 108 ? 32.871 5.533 -69.571 1.00 88.00 108 GLN A N 1
ATOM 863 C CA . GLN A 1 108 ? 32.719 4.442 -68.607 1.00 88.00 108 GLN A CA 1
ATOM 864 C C . GLN A 1 108 ? 33.378 4.770 -67.259 1.00 88.00 108 GLN A C 1
ATOM 866 O O . GLN A 1 108 ? 32.797 4.524 -66.199 1.00 88.00 108 GLN A O 1
ATOM 871 N N . LYS A 1 109 ? 34.571 5.383 -67.271 1.00 85.56 109 LYS A N 1
ATOM 872 C CA . LYS A 1 109 ? 35.263 5.805 -66.044 1.00 85.56 109 LYS A CA 1
ATOM 873 C C . LYS A 1 109 ? 34.449 6.836 -65.256 1.00 85.56 109 LYS A C 1
ATOM 875 O O . LYS A 1 109 ? 34.322 6.705 -64.037 1.00 85.56 109 LYS A O 1
ATOM 880 N N . LYS A 1 110 ? 33.859 7.824 -65.939 1.00 84.31 110 LYS A N 1
ATOM 881 C CA . LYS A 1 110 ? 32.992 8.841 -65.316 1.00 84.31 110 LYS A CA 1
ATOM 882 C C . LYS A 1 110 ? 31.743 8.213 -64.686 1.00 84.31 110 LYS A C 1
ATOM 884 O O . LYS A 1 110 ? 31.359 8.593 -63.580 1.00 84.31 110 LYS A O 1
ATOM 889 N N . ILE A 1 111 ? 31.136 7.227 -65.352 1.00 86.75 111 ILE A N 1
ATOM 890 C CA . ILE A 1 111 ? 29.981 6.480 -64.826 1.00 86.75 111 ILE A CA 1
ATOM 891 C C . ILE A 1 111 ? 30.369 5.691 -63.568 1.00 86.75 111 ILE A C 1
ATOM 893 O O . ILE A 1 111 ? 29.689 5.803 -62.548 1.00 86.75 111 ILE A O 1
ATOM 897 N N . ASN A 1 112 ? 31.484 4.954 -63.601 1.00 87.44 112 ASN A N 1
ATOM 898 C CA . ASN A 1 112 ? 31.951 4.167 -62.457 1.00 87.44 112 ASN A CA 1
ATOM 899 C C . ASN A 1 112 ? 32.255 5.049 -61.234 1.00 87.44 112 ASN A C 1
ATOM 901 O O . ASN A 1 112 ? 31.854 4.707 -60.124 1.00 87.44 112 ASN A O 1
ATOM 905 N N . GLN A 1 113 ? 32.894 6.209 -61.428 1.00 85.81 113 GLN A N 1
ATOM 906 C CA . GLN A 1 113 ? 33.138 7.167 -60.340 1.00 85.81 113 GLN A CA 1
ATOM 907 C C . GLN A 1 113 ? 31.834 7.681 -59.717 1.00 85.81 113 GLN A C 1
ATOM 909 O O . GLN A 1 113 ? 31.710 7.718 -58.493 1.00 85.81 113 GLN A O 1
ATOM 914 N N . ARG A 1 114 ? 30.833 8.019 -60.543 1.00 91.06 114 ARG A N 1
ATOM 915 C CA . ARG A 1 114 ? 29.509 8.436 -60.057 1.00 91.06 114 ARG A CA 1
ATOM 916 C C . ARG A 1 114 ? 28.820 7.325 -59.261 1.00 91.06 114 ARG A C 1
ATOM 918 O O . ARG A 1 114 ? 28.258 7.602 -58.207 1.00 91.06 114 ARG A O 1
ATOM 925 N N . ASN A 1 115 ? 28.883 6.080 -59.730 1.00 92.25 115 ASN A N 1
ATOM 926 C CA . ASN A 1 115 ? 28.259 4.945 -59.045 1.00 92.25 115 ASN A CA 1
ATOM 927 C C . ASN A 1 115 ? 28.909 4.674 -57.683 1.00 92.25 115 ASN A C 1
ATOM 929 O O . ASN A 1 115 ? 28.197 4.461 -56.706 1.00 92.25 115 ASN A O 1
ATOM 933 N N . ILE A 1 116 ? 30.242 4.747 -57.595 1.00 92.75 116 ILE A N 1
ATOM 934 C CA . ILE A 1 116 ? 30.967 4.617 -56.324 1.00 92.75 116 ILE A CA 1
ATOM 935 C C . ILE A 1 116 ? 30.518 5.707 -55.341 1.00 92.75 116 ILE A C 1
ATOM 937 O O . ILE A 1 116 ? 30.195 5.397 -54.195 1.00 92.75 116 ILE A O 1
ATOM 941 N N . ALA A 1 117 ? 30.424 6.963 -55.791 1.00 93.62 117 ALA A N 1
ATOM 942 C CA . ALA A 1 117 ? 29.947 8.062 -54.953 1.00 93.62 117 ALA A CA 1
ATOM 943 C C . ALA A 1 117 ? 28.516 7.821 -54.438 1.00 93.62 117 ALA A C 1
ATOM 945 O O . ALA A 1 117 ? 28.268 7.977 -53.245 1.00 93.62 117 ALA A O 1
ATOM 946 N N . ILE A 1 118 ? 27.598 7.367 -55.301 1.00 95.69 118 ILE A N 1
ATOM 947 C CA . ILE A 1 118 ? 26.215 7.036 -54.913 1.00 95.69 118 ILE A CA 1
ATOM 948 C C . ILE A 1 118 ? 26.189 5.925 -53.858 1.00 95.69 118 ILE A C 1
ATOM 950 O O . ILE A 1 118 ? 25.481 6.052 -52.861 1.00 95.69 118 ILE A O 1
ATOM 954 N N . VAL A 1 119 ? 26.974 4.857 -54.039 1.00 96.69 119 VAL A N 1
ATOM 955 C CA . VAL A 1 119 ? 27.046 3.753 -53.069 1.00 96.69 119 VAL A CA 1
ATOM 956 C C . VAL A 1 119 ? 27.547 4.248 -51.712 1.00 96.69 119 VAL A C 1
ATOM 958 O O . VAL A 1 119 ? 26.934 3.927 -50.695 1.00 96.69 119 VAL A O 1
ATOM 961 N N . PHE A 1 120 ? 28.597 5.074 -51.677 1.00 96.94 120 PHE A N 1
ATOM 962 C CA . PHE A 1 120 ? 29.076 5.664 -50.424 1.00 96.94 120 PHE A CA 1
ATOM 963 C C . PHE A 1 120 ? 28.033 6.578 -49.771 1.00 96.94 120 PHE A C 1
ATOM 965 O O . PHE A 1 120 ? 27.819 6.481 -48.564 1.00 96.94 120 PHE A O 1
ATOM 972 N N . SER A 1 121 ? 27.340 7.422 -50.542 1.00 95.88 121 SER A N 1
ATOM 973 C CA . SER A 1 121 ? 26.270 8.278 -50.014 1.00 95.88 121 SER A CA 1
ATOM 974 C C . SER A 1 121 ? 25.111 7.467 -49.428 1.00 95.88 121 SER A C 1
ATOM 976 O O . SER A 1 121 ? 24.633 7.787 -48.340 1.00 95.88 121 SER A O 1
ATOM 978 N N . LEU A 1 122 ? 24.689 6.391 -50.100 1.00 97.00 122 LEU A N 1
ATOM 979 C CA . LEU A 1 122 ? 23.655 5.486 -49.591 1.00 97.00 122 LEU A CA 1
ATOM 980 C C . LEU A 1 122 ? 24.116 4.756 -48.327 1.00 97.00 122 LEU A C 1
ATOM 982 O O . LEU A 1 122 ? 23.351 4.643 -47.372 1.00 97.00 122 LEU A O 1
ATOM 986 N N . LEU A 1 123 ? 25.374 4.313 -48.288 1.00 97.50 123 LEU A N 1
ATOM 987 C CA . LEU A 1 123 ? 25.945 3.647 -47.121 1.00 97.50 123 LEU A CA 1
ATOM 988 C C . LEU A 1 123 ? 25.981 4.585 -45.908 1.00 97.50 123 LEU A C 1
ATOM 990 O O . LEU A 1 123 ? 25.560 4.191 -44.822 1.00 97.50 123 LEU A O 1
ATOM 994 N N . ILE A 1 124 ? 26.394 5.843 -46.091 1.00 97.50 124 ILE A N 1
ATOM 995 C CA . ILE A 1 124 ? 26.363 6.862 -45.031 1.00 97.50 124 ILE A CA 1
ATOM 996 C C . ILE A 1 124 ? 24.927 7.110 -44.561 1.00 97.50 124 ILE A C 1
ATOM 998 O O . ILE A 1 124 ? 24.682 7.138 -43.357 1.00 97.50 124 ILE A O 1
ATOM 1002 N N . PHE A 1 125 ? 23.968 7.242 -45.481 1.00 98.06 125 PHE A N 1
ATOM 1003 C CA . PHE A 1 125 ? 22.562 7.452 -45.130 1.00 98.06 125 PHE A CA 1
ATOM 1004 C C . PHE A 1 125 ? 22.002 6.298 -44.284 1.00 98.06 125 PHE A C 1
ATOM 1006 O O . PHE A 1 125 ? 21.370 6.535 -43.253 1.00 98.06 125 PHE A O 1
ATOM 1013 N N . VAL A 1 126 ? 22.294 5.050 -44.667 1.00 97.88 126 VAL A N 1
ATOM 1014 C CA . VAL A 1 126 ? 21.899 3.856 -43.904 1.00 97.88 126 VAL A CA 1
ATOM 1015 C C . VAL A 1 126 ? 22.557 3.840 -42.524 1.00 97.88 126 VAL A C 1
ATOM 1017 O O . VAL A 1 126 ? 21.876 3.573 -41.534 1.00 97.88 126 VAL A O 1
ATOM 1020 N N . LEU A 1 127 ? 23.850 4.165 -42.426 1.00 97.94 127 LEU A N 1
ATOM 1021 C CA . LEU A 1 127 ? 24.551 4.232 -41.142 1.00 97.94 127 LEU A CA 1
ATOM 1022 C C . LEU A 1 127 ? 23.956 5.306 -40.225 1.00 97.94 127 LEU A C 1
ATOM 1024 O O . LEU A 1 127 ? 23.659 5.017 -39.068 1.00 97.94 127 LEU A O 1
ATOM 1028 N N . VAL A 1 128 ? 23.726 6.519 -40.732 1.00 97.88 128 VAL A N 1
ATOM 1029 C CA . VAL A 1 128 ? 23.112 7.613 -39.963 1.00 97.88 128 VAL A CA 1
ATOM 1030 C C . VAL A 1 128 ? 21.705 7.232 -39.511 1.00 97.88 128 VAL A C 1
ATOM 1032 O O . VAL A 1 128 ? 21.379 7.403 -38.338 1.00 97.88 128 VAL A O 1
ATOM 1035 N N . GLY A 1 129 ? 20.892 6.650 -40.397 1.00 97.56 129 GLY A N 1
ATOM 1036 C CA . GLY A 1 129 ? 19.562 6.147 -40.054 1.00 97.56 129 GLY A CA 1
ATOM 1037 C C . GLY A 1 129 ? 19.605 5.063 -38.974 1.00 97.56 129 GLY A C 1
ATOM 1038 O O . GLY A 1 129 ? 18.820 5.106 -38.027 1.00 97.56 129 GLY A O 1
ATOM 1039 N N . PHE A 1 130 ? 20.564 4.135 -39.054 1.00 97.94 130 PHE A N 1
ATOM 1040 C CA . PHE A 1 130 ? 20.777 3.108 -38.034 1.00 97.94 130 PHE A CA 1
ATOM 1041 C C . PHE A 1 130 ? 21.177 3.714 -36.683 1.00 97.94 130 PHE A C 1
ATOM 1043 O O . PHE A 1 130 ? 20.600 3.348 -35.657 1.00 97.94 130 PHE A O 1
ATOM 1050 N N . PHE A 1 131 ? 22.116 4.664 -36.665 1.00 97.75 131 PHE A N 1
ATOM 1051 C CA . PHE A 1 131 ? 22.512 5.372 -35.444 1.00 97.75 131 PHE A CA 1
ATOM 1052 C C . PHE A 1 131 ? 21.356 6.177 -34.851 1.00 97.75 131 PHE A C 1
ATOM 1054 O O . PHE A 1 131 ? 21.124 6.090 -33.647 1.00 97.75 131 PHE A O 1
ATOM 1061 N N . TYR A 1 132 ? 20.591 6.892 -35.678 1.00 97.19 132 TYR A N 1
ATOM 1062 C CA . TYR A 1 132 ? 19.407 7.635 -35.250 1.00 97.19 132 TYR A CA 1
ATOM 1063 C C . TYR A 1 132 ? 18.345 6.702 -34.655 1.00 97.19 132 TYR A C 1
ATOM 1065 O O . TYR A 1 132 ? 17.865 6.924 -33.544 1.00 97.19 132 TYR A O 1
ATOM 1073 N N . TYR A 1 133 ? 18.049 5.591 -35.333 1.00 97.12 133 TYR A N 1
ATOM 1074 C CA . TYR A 1 133 ? 17.126 4.573 -34.835 1.00 97.12 133 TYR A CA 1
ATOM 1075 C C . TYR A 1 133 ? 17.582 4.000 -33.486 1.00 97.12 133 TYR A C 1
ATOM 1077 O O . TYR A 1 133 ? 16.803 3.922 -32.532 1.00 97.12 133 TYR A O 1
ATOM 1085 N N . ARG A 1 134 ? 18.865 3.632 -33.371 1.00 95.56 134 ARG A N 1
ATOM 1086 C CA . ARG A 1 134 ? 19.457 3.129 -32.123 1.00 95.56 134 ARG A CA 1
ATOM 1087 C C . ARG A 1 134 ? 19.408 4.174 -31.012 1.00 95.56 134 ARG A C 1
ATOM 1089 O O . ARG A 1 134 ? 19.096 3.817 -29.877 1.00 95.56 134 ARG A O 1
ATOM 1096 N N . TYR A 1 135 ? 19.671 5.437 -31.335 1.00 95.25 135 TYR A N 1
ATOM 1097 C CA . TYR A 1 135 ? 19.594 6.558 -30.405 1.00 95.25 135 TYR A CA 1
ATOM 1098 C C . TYR A 1 135 ? 18.177 6.713 -29.837 1.00 95.25 135 TYR A C 1
ATOM 1100 O O . TYR A 1 135 ? 17.995 6.697 -28.618 1.00 95.25 135 TYR A O 1
ATOM 1108 N N . THR A 1 136 ? 17.152 6.751 -30.696 1.00 93.81 136 THR A N 1
ATOM 1109 C CA . THR A 1 136 ? 15.751 6.845 -30.257 1.00 93.81 136 THR A CA 1
ATOM 1110 C C . THR A 1 136 ? 15.336 5.649 -29.399 1.00 93.81 136 THR A C 1
ATOM 1112 O O . THR A 1 136 ? 14.635 5.817 -28.400 1.00 93.81 136 THR A O 1
ATOM 1115 N N . GLN A 1 137 ? 15.777 4.437 -29.746 1.00 91.94 137 GLN A N 1
ATOM 1116 C CA . GLN A 1 137 ? 15.451 3.243 -28.963 1.00 91.94 137 GLN A CA 1
ATOM 1117 C C . GLN A 1 137 ? 16.104 3.240 -27.577 1.00 91.94 137 GLN A C 1
ATOM 1119 O O . GLN A 1 137 ? 15.484 2.791 -26.612 1.00 91.94 137 GLN A O 1
ATOM 1124 N N . ARG A 1 138 ? 17.327 3.769 -27.450 1.00 93.44 138 ARG A N 1
ATOM 1125 C CA . ARG A 1 138 ? 17.995 3.931 -26.149 1.00 93.44 138 ARG A CA 1
ATOM 1126 C C . ARG A 1 138 ? 17.230 4.898 -25.247 1.00 93.44 138 ARG A C 1
ATOM 1128 O O . ARG A 1 138 ? 16.895 4.511 -24.132 1.00 93.44 138 ARG A O 1
ATOM 1135 N N . LYS A 1 139 ? 16.860 6.073 -25.767 1.00 92.50 139 LYS A N 1
ATOM 1136 C CA . LYS A 1 139 ? 16.042 7.074 -25.055 1.00 92.50 139 LYS A CA 1
ATOM 1137 C C . LYS A 1 139 ? 14.738 6.480 -24.509 1.00 92.50 139 LYS A C 1
ATOM 1139 O O . LYS A 1 139 ? 14.486 6.545 -23.313 1.00 92.50 139 LYS A O 1
ATOM 1144 N N . LYS A 1 140 ? 13.965 5.785 -25.354 1.00 93.38 140 LYS A N 1
ATOM 1145 C CA . LYS A 1 140 ? 12.704 5.139 -24.934 1.00 93.38 140 LYS A CA 1
ATOM 1146 C C . LYS A 1 140 ? 12.893 4.105 -23.822 1.00 93.38 140 LYS A C 1
ATOM 1148 O O . LYS A 1 140 ? 11.993 3.905 -23.009 1.00 93.38 140 LYS A O 1
ATOM 1153 N N . LEU A 1 141 ? 14.021 3.395 -23.811 1.00 93.62 141 LEU A N 1
ATOM 1154 C CA . LEU A 1 141 ? 14.312 2.401 -22.780 1.00 93.62 141 LEU A CA 1
ATOM 1155 C C . LEU A 1 141 ? 14.684 3.060 -21.448 1.00 93.62 141 LEU A C 1
ATOM 1157 O O . LEU A 1 141 ? 14.292 2.553 -20.400 1.00 93.62 141 LEU A O 1
ATOM 1161 N N . GLU A 1 142 ? 15.416 4.171 -21.484 1.00 93.38 142 GLU A N 1
ATOM 1162 C CA . GLU A 1 142 ? 15.751 4.958 -20.294 1.00 93.38 142 GLU A CA 1
ATOM 1163 C C . GLU A 1 142 ? 14.498 5.554 -19.650 1.00 93.38 142 GLU A C 1
ATOM 1165 O O . GLU A 1 142 ? 14.284 5.341 -18.458 1.00 93.38 142 GLU A O 1
ATOM 1170 N N . ASP A 1 143 ? 13.609 6.164 -20.438 1.00 93.44 143 ASP A N 1
ATOM 1171 C CA . ASP A 1 143 ? 12.346 6.719 -19.932 1.00 93.44 143 ASP A CA 1
ATOM 1172 C C . ASP A 1 143 ? 11.481 5.632 -19.271 1.00 93.44 143 ASP A C 1
ATOM 1174 O O . ASP A 1 143 ? 10.965 5.807 -18.165 1.00 93.44 143 ASP A O 1
ATOM 1178 N N . LYS A 1 144 ? 11.386 4.453 -19.905 1.00 94.00 144 LYS A N 1
ATOM 1179 C CA . LYS A 1 144 ? 10.693 3.292 -19.325 1.00 94.00 144 LYS A CA 1
ATOM 1180 C C . LYS A 1 144 ? 11.338 2.813 -18.027 1.00 94.00 144 LYS A C 1
ATOM 1182 O O . LYS A 1 144 ? 10.618 2.420 -17.114 1.00 94.00 144 LYS A O 1
ATOM 1187 N N . ARG A 1 145 ? 12.672 2.816 -17.929 1.00 93.31 145 ARG A N 1
ATOM 1188 C CA . ARG A 1 145 ? 13.388 2.419 -16.704 1.00 93.31 145 ARG A CA 1
ATOM 1189 C C . ARG A 1 145 ? 13.117 3.391 -15.565 1.00 93.31 145 ARG A C 1
ATOM 1191 O O . ARG A 1 145 ? 12.841 2.933 -14.462 1.00 93.31 145 ARG A O 1
ATOM 1198 N N . ILE A 1 146 ? 13.146 4.694 -15.838 1.00 95.44 146 ILE A N 1
ATOM 1199 C CA . ILE A 1 146 ? 12.840 5.732 -14.848 1.00 95.44 146 ILE A CA 1
ATOM 1200 C C . ILE A 1 146 ? 11.393 5.584 -14.364 1.00 95.44 146 ILE A C 1
ATOM 1202 O O . ILE A 1 146 ? 11.157 5.535 -13.159 1.00 95.44 146 ILE A O 1
ATOM 1206 N N . ALA A 1 147 ? 10.435 5.419 -15.282 1.00 94.88 147 ALA A N 1
ATOM 1207 C CA . ALA A 1 147 ? 9.036 5.193 -14.923 1.00 94.88 147 ALA A CA 1
ATOM 1208 C C . ALA A 1 147 ? 8.850 3.914 -14.085 1.00 94.88 147 ALA A C 1
ATOM 1210 O O . ALA A 1 147 ? 8.146 3.928 -13.078 1.00 94.88 147 ALA A O 1
ATOM 1211 N N . LEU A 1 148 ? 9.526 2.817 -14.448 1.00 95.38 148 LEU A N 1
ATOM 1212 C CA . LEU A 1 148 ? 9.476 1.565 -13.690 1.00 95.38 148 LEU A CA 1
ATOM 1213 C C . LEU A 1 148 ? 10.080 1.720 -12.285 1.00 95.38 148 LEU A C 1
ATOM 1215 O O . LEU A 1 148 ? 9.536 1.176 -11.329 1.00 95.38 148 LEU A O 1
ATOM 1219 N N . MET A 1 149 ? 11.183 2.463 -12.147 1.00 95.19 149 MET A N 1
ATOM 1220 C CA . MET A 1 149 ? 11.785 2.766 -10.843 1.00 95.19 149 MET A CA 1
ATOM 1221 C C . MET A 1 149 ? 10.832 3.579 -9.963 1.00 95.19 149 MET A C 1
ATOM 1223 O O . MET A 1 149 ? 10.677 3.251 -8.792 1.00 95.19 149 MET A O 1
ATOM 1227 N N . GLN A 1 150 ? 10.143 4.578 -10.523 1.00 95.06 150 GLN A N 1
ATOM 1228 C CA . GLN A 1 150 ? 9.143 5.359 -9.788 1.00 95.06 150 GLN A CA 1
ATOM 1229 C C . GLN A 1 150 ? 7.950 4.509 -9.342 1.00 95.06 150 GLN A C 1
ATOM 1231 O O . GLN A 1 150 ? 7.483 4.662 -8.217 1.00 95.06 150 GLN A O 1
ATOM 1236 N N . ILE A 1 151 ? 7.460 3.609 -10.202 1.00 95.19 151 ILE A N 1
ATOM 1237 C CA . ILE A 1 151 ? 6.367 2.692 -9.850 1.00 95.19 151 ILE A CA 1
ATOM 1238 C C . ILE A 1 151 ? 6.799 1.769 -8.709 1.00 95.19 151 ILE A C 1
ATOM 1240 O O . ILE A 1 151 ? 6.078 1.660 -7.724 1.00 95.19 151 ILE A O 1
ATOM 1244 N N . LYS A 1 152 ? 7.992 1.169 -8.799 1.00 95.69 152 LYS A N 1
ATOM 1245 C CA . LYS A 1 152 ? 8.519 0.294 -7.743 1.00 95.69 152 LYS A CA 1
ATOM 1246 C C . LYS A 1 152 ? 8.733 1.024 -6.418 1.00 95.69 152 LYS A C 1
ATOM 1248 O O . LYS A 1 152 ? 8.425 0.460 -5.378 1.00 95.69 152 LYS A O 1
ATOM 1253 N N . ALA A 1 153 ? 9.234 2.259 -6.451 1.00 95.62 153 ALA A N 1
ATOM 1254 C CA . ALA A 1 153 ? 9.386 3.073 -5.245 1.00 95.62 153 ALA A CA 1
ATOM 1255 C C . ALA A 1 153 ? 8.023 3.340 -4.586 1.00 95.62 153 ALA A C 1
ATOM 1257 O O . ALA A 1 153 ? 7.847 3.063 -3.407 1.00 95.62 153 ALA A O 1
ATOM 1258 N N . LYS A 1 154 ? 7.018 3.754 -5.369 1.00 94.38 154 LYS A N 1
ATOM 1259 C CA . LYS A 1 154 ? 5.650 3.951 -4.861 1.00 94.38 154 LYS A CA 1
ATOM 1260 C C . LYS A 1 154 ? 5.021 2.669 -4.317 1.00 94.38 154 LYS A C 1
ATOM 1262 O O . LYS A 1 154 ? 4.261 2.723 -3.360 1.00 94.38 154 LYS A O 1
ATOM 1267 N N . GLU A 1 155 ? 5.300 1.526 -4.936 1.00 94.50 155 GLU A N 1
ATOM 1268 C CA . GLU A 1 155 ? 4.833 0.225 -4.455 1.00 94.50 155 GLU A CA 1
ATOM 1269 C C . GLU A 1 155 ? 5.465 -0.127 -3.101 1.00 94.50 155 GLU A C 1
ATOM 1271 O O . GLU A 1 155 ? 4.762 -0.579 -2.201 1.00 94.50 155 GLU A O 1
ATOM 1276 N N . GLN A 1 156 ? 6.761 0.151 -2.917 1.00 95.12 156 GLN A N 1
ATOM 1277 C CA . GLN A 1 156 ? 7.434 -0.008 -1.624 1.00 95.12 156 GLN A CA 1
ATOM 1278 C C . GLN A 1 156 ? 6.846 0.922 -0.557 1.00 95.12 156 GLN A C 1
ATOM 1280 O O . GLN A 1 156 ? 6.519 0.444 0.529 1.00 95.12 156 GLN A O 1
ATOM 1285 N N . ASP A 1 157 ? 6.626 2.197 -0.888 1.00 96.06 157 ASP A N 1
ATOM 1286 C CA . ASP A 1 157 ? 5.995 3.164 0.018 1.00 96.06 157 ASP A CA 1
ATOM 1287 C C . ASP A 1 157 ? 4.584 2.710 0.428 1.00 96.06 157 ASP A C 1
ATOM 1289 O O . ASP A 1 157 ? 4.199 2.822 1.590 1.00 96.06 157 ASP A O 1
ATOM 1293 N N . LEU A 1 158 ? 3.804 2.155 -0.510 1.00 95.31 158 LEU A N 1
ATOM 1294 C CA . LEU A 1 158 ? 2.474 1.608 -0.227 1.00 95.31 158 LEU A CA 1
ATOM 1295 C C . LEU A 1 158 ? 2.531 0.385 0.689 1.00 95.31 158 LEU A C 1
ATOM 1297 O O . LEU A 1 158 ? 1.697 0.268 1.583 1.00 95.31 158 LEU A O 1
ATOM 1301 N N . ILE A 1 159 ? 3.493 -0.517 0.483 1.00 96.44 159 ILE A N 1
ATOM 1302 C CA . ILE A 1 159 ? 3.682 -1.689 1.348 1.00 96.44 159 ILE A CA 1
ATOM 1303 C C . ILE A 1 159 ? 4.053 -1.242 2.765 1.00 96.44 159 ILE A C 1
ATOM 1305 O O . ILE A 1 159 ? 3.490 -1.751 3.736 1.00 96.44 159 ILE A O 1
ATOM 1309 N N . GLU A 1 160 ? 4.967 -0.281 2.898 1.00 96.44 160 GLU A N 1
ATOM 1310 C CA . GLU A 1 160 ? 5.367 0.261 4.197 1.00 96.44 160 GLU A CA 1
ATOM 1311 C C . GLU A 1 160 ? 4.204 0.976 4.893 1.00 96.44 160 GLU A C 1
ATOM 1313 O O . GLU A 1 160 ? 3.935 0.723 6.071 1.00 96.44 160 GLU A O 1
ATOM 1318 N N . LEU A 1 161 ? 3.459 1.802 4.153 1.00 95.69 161 LEU A N 1
ATOM 1319 C CA . LEU A 1 161 ? 2.281 2.489 4.669 1.00 95.69 161 LEU A CA 1
ATOM 1320 C C . LEU A 1 161 ? 1.207 1.496 5.116 1.00 95.69 161 LEU A C 1
ATOM 1322 O O . LEU A 1 161 ? 0.658 1.655 6.203 1.00 95.69 161 LEU A O 1
ATOM 1326 N N . ASN A 1 162 ? 0.929 0.464 4.317 1.00 96.75 162 ASN A N 1
ATOM 1327 C CA . ASN A 1 162 ? -0.071 -0.542 4.662 1.00 96.75 162 ASN A CA 1
ATOM 1328 C C . ASN A 1 162 ? 0.340 -1.320 5.919 1.00 96.75 162 ASN A C 1
ATOM 1330 O O . ASN A 1 162 ? -0.450 -1.449 6.848 1.00 96.75 162 ASN A O 1
ATOM 1334 N N . LYS A 1 163 ? 1.611 -1.725 6.023 1.00 97.00 163 LYS A N 1
ATOM 1335 C CA . LYS A 1 163 ? 2.139 -2.379 7.229 1.00 97.00 163 LYS A CA 1
ATOM 1336 C C . LYS A 1 163 ? 2.035 -1.486 8.470 1.00 97.00 163 LYS A C 1
ATOM 1338 O O . LYS A 1 163 ? 1.726 -1.964 9.560 1.00 97.00 163 LYS A O 1
ATOM 1343 N N . ASN A 1 164 ? 2.293 -0.187 8.325 1.00 97.31 164 ASN A N 1
ATOM 1344 C CA . ASN A 1 164 ? 2.143 0.766 9.423 1.00 97.31 164 ASN A CA 1
ATOM 1345 C C . ASN A 1 164 ? 0.666 0.923 9.828 1.00 97.31 164 ASN A C 1
ATOM 1347 O O . ASN A 1 164 ? 0.342 0.874 11.012 1.00 97.31 164 ASN A O 1
ATOM 1351 N N . LEU A 1 165 ? -0.244 1.025 8.854 1.00 96.31 165 LEU A N 1
ATOM 1352 C CA . LEU A 1 165 ? -1.685 1.067 9.105 1.00 96.31 165 LEU A CA 1
ATOM 1353 C C . LEU A 1 165 ? -2.181 -0.200 9.808 1.00 96.31 165 LEU A C 1
ATOM 1355 O O . LEU A 1 165 ? -2.913 -0.085 10.786 1.00 96.31 165 LEU A O 1
ATOM 1359 N N . GLU A 1 166 ? -1.750 -1.383 9.371 1.00 96.69 166 GLU A N 1
ATOM 1360 C CA . GLU A 1 166 ? -2.079 -2.657 10.018 1.00 96.69 166 GLU A CA 1
ATOM 1361 C C . GLU A 1 166 ? -1.607 -2.684 11.476 1.00 96.69 166 GLU A C 1
ATOM 1363 O O . GLU A 1 166 ? -2.385 -3.034 12.363 1.00 96.69 166 GLU A O 1
ATOM 1368 N N . ASN A 1 167 ? -0.379 -2.231 11.751 1.00 97.00 167 ASN A N 1
ATOM 1369 C CA . ASN A 1 167 ? 0.129 -2.119 13.119 1.00 97.00 167 ASN A CA 1
ATOM 1370 C C . ASN A 1 167 ? -0.694 -1.134 13.960 1.00 97.00 167 ASN A C 1
ATOM 1372 O O . ASN A 1 167 ? -1.079 -1.458 15.082 1.00 97.00 167 ASN A O 1
ATOM 1376 N N . ILE A 1 168 ? -1.011 0.052 13.427 1.00 97.06 168 ILE A N 1
ATOM 1377 C CA . ILE A 1 168 ? -1.831 1.053 14.128 1.00 97.06 168 ILE A CA 1
ATOM 1378 C C . ILE A 1 168 ? -3.223 0.491 14.426 1.00 97.06 168 ILE A C 1
ATOM 1380 O O . ILE A 1 168 ? -3.732 0.668 15.534 1.00 97.06 168 ILE A O 1
ATOM 1384 N N . VAL A 1 169 ? -3.845 -0.180 13.455 1.00 97.38 169 VAL A N 1
ATOM 1385 C CA . VAL A 1 169 ? -5.156 -0.813 13.622 1.00 97.38 169 VAL A CA 1
ATOM 1386 C C . VAL A 1 169 ? -5.087 -1.916 14.671 1.00 97.38 169 VAL A C 1
ATOM 1388 O O . VAL A 1 169 ? -5.958 -1.955 15.538 1.00 97.38 169 VAL A O 1
ATOM 1391 N N . ALA A 1 170 ? -4.056 -2.763 14.655 1.00 96.69 170 ALA A N 1
ATOM 1392 C CA . ALA A 1 170 ? -3.865 -3.803 15.660 1.00 96.69 170 ALA A CA 1
ATOM 1393 C C . ALA A 1 170 ? -3.721 -3.201 17.067 1.00 96.69 170 ALA A C 1
ATOM 1395 O O . ALA A 1 170 ? -4.484 -3.558 17.965 1.00 96.69 170 ALA A O 1
ATOM 1396 N N . THR A 1 171 ? -2.839 -2.211 17.245 1.00 96.75 171 THR A N 1
ATOM 1397 C CA . THR A 1 171 ? -2.632 -1.536 18.537 1.00 96.75 171 THR A CA 1
ATOM 1398 C C . THR A 1 171 ? -3.891 -0.817 19.023 1.00 96.75 171 THR A C 1
ATOM 1400 O O . THR A 1 171 ? -4.236 -0.891 20.202 1.00 96.75 171 THR A O 1
ATOM 1403 N N . ARG A 1 172 ? -4.621 -0.128 18.134 1.00 96.12 172 ARG A N 1
ATOM 1404 C CA . ARG A 1 172 ? -5.878 0.541 18.508 1.00 96.12 172 ARG A CA 1
ATOM 1405 C C . ARG A 1 172 ? -6.972 -0.455 18.861 1.00 96.12 172 ARG A C 1
ATOM 1407 O O . ARG A 1 172 ? -7.697 -0.215 19.821 1.00 96.12 172 ARG A O 1
ATOM 1414 N N . THR A 1 173 ? -7.079 -1.555 18.122 1.00 96.44 173 THR A N 1
ATOM 1415 C CA . THR A 1 173 ? -8.039 -2.628 18.411 1.00 96.44 173 THR A CA 1
ATOM 1416 C C . THR A 1 173 ? -7.750 -3.261 19.769 1.00 96.44 173 THR A C 1
ATOM 1418 O O . THR A 1 173 ? -8.670 -3.446 20.564 1.00 96.44 173 THR A O 1
ATOM 1421 N N . GLU A 1 174 ? -6.480 -3.524 20.083 1.00 97.25 174 GLU A N 1
ATOM 1422 C CA . GLU A 1 174 ? -6.066 -4.047 21.387 1.00 97.25 174 GLU A CA 1
ATOM 1423 C C . GLU A 1 174 ? -6.382 -3.057 22.517 1.00 97.25 174 GLU A C 1
ATOM 1425 O O . GLU A 1 174 ? -7.024 -3.427 23.503 1.00 97.25 174 GLU A O 1
ATOM 1430 N N . SER A 1 175 ? -6.015 -1.780 22.353 1.00 96.75 175 SER A N 1
ATOM 1431 C CA . SER A 1 175 ? -6.321 -0.737 23.338 1.00 96.75 175 SER A CA 1
ATOM 1432 C C . SER A 1 175 ? -7.824 -0.596 23.567 1.00 96.75 175 SER A C 1
ATOM 1434 O O . SER A 1 175 ? -8.251 -0.512 24.713 1.00 96.75 175 SER A O 1
ATOM 1436 N N . LEU A 1 176 ? -8.629 -0.585 22.500 1.00 96.50 176 LEU A N 1
ATOM 1437 C CA . LEU A 1 176 ? -10.082 -0.464 22.598 1.00 96.50 176 LEU A CA 1
ATOM 1438 C C . LEU A 1 176 ? -10.696 -1.681 23.294 1.00 96.50 176 LEU A C 1
ATOM 1440 O O . LEU A 1 176 ? -11.565 -1.524 24.147 1.00 96.50 176 LEU A O 1
ATOM 1444 N N . THR A 1 177 ? -10.213 -2.882 22.972 1.00 96.75 177 THR A N 1
ATOM 1445 C CA . THR A 1 177 ? -10.648 -4.126 23.624 1.00 96.75 177 THR A CA 1
ATOM 1446 C C . THR A 1 177 ? -10.352 -4.079 25.118 1.00 96.75 177 THR A C 1
ATOM 1448 O O . THR A 1 177 ? -11.235 -4.353 25.927 1.00 96.75 177 THR A O 1
ATOM 1451 N N . ARG A 1 178 ? -9.144 -3.645 25.497 1.00 96.44 178 ARG A N 1
ATOM 1452 C CA . ARG A 1 178 ? -8.756 -3.488 26.901 1.00 96.44 178 ARG A CA 1
ATOM 1453 C C . ARG A 1 178 ? -9.612 -2.445 27.617 1.00 96.44 178 ARG A C 1
ATOM 1455 O O . ARG A 1 178 ? -10.079 -2.701 28.720 1.00 96.44 178 ARG A O 1
ATOM 1462 N N . THR A 1 179 ? -9.853 -1.289 26.996 1.00 94.94 179 THR A N 1
ATOM 1463 C CA . THR A 1 179 ? -10.720 -0.248 27.569 1.00 94.94 179 THR A CA 1
ATOM 1464 C C . THR A 1 179 ? -12.155 -0.742 27.742 1.00 94.94 179 THR A C 1
ATOM 1466 O O . THR A 1 179 ? -12.743 -0.488 28.789 1.00 94.94 179 THR A O 1
ATOM 1469 N N . ASN A 1 180 ? -12.701 -1.480 26.772 1.00 96.75 180 ASN A N 1
ATOM 1470 C CA . ASN A 1 180 ? -14.037 -2.068 26.878 1.00 96.75 180 ASN A CA 1
ATOM 1471 C C . ASN A 1 180 ? -14.125 -3.094 28.012 1.00 96.75 180 ASN A C 1
ATOM 1473 O O . ASN A 1 180 ? -15.071 -3.039 28.789 1.00 96.75 180 ASN A O 1
ATOM 1477 N N . GLN A 1 181 ? -13.131 -3.974 28.157 1.00 96.50 181 GLN A N 1
ATOM 1478 C CA . GLN A 1 181 ? -13.081 -4.940 29.261 1.00 96.50 181 GLN A CA 1
ATOM 1479 C C . GLN A 1 181 ? -13.020 -4.244 30.625 1.00 96.50 181 GLN A C 1
ATOM 1481 O O . GLN A 1 181 ? -13.758 -4.607 31.541 1.00 96.50 181 GLN A O 1
ATOM 1486 N N . THR A 1 182 ? -12.182 -3.210 30.760 1.00 96.56 182 THR A N 1
ATOM 1487 C CA . THR A 1 182 ? -12.132 -2.409 31.988 1.00 96.56 182 THR A CA 1
ATOM 1488 C C . THR A 1 182 ? -13.480 -1.744 32.252 1.00 96.56 182 THR A C 1
ATOM 1490 O O . THR A 1 182 ? -13.999 -1.857 33.358 1.00 96.56 18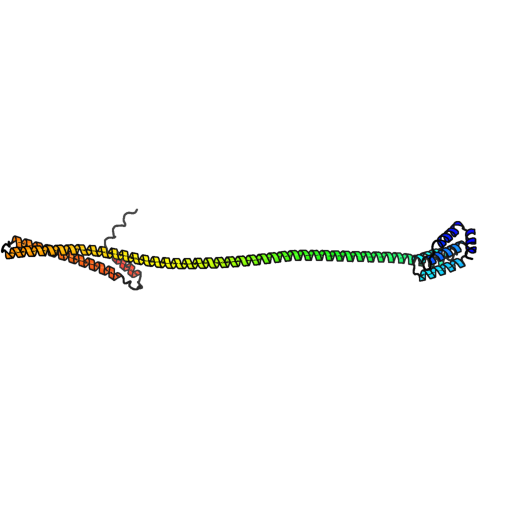2 THR A O 1
ATOM 1493 N N . LEU A 1 183 ? -14.085 -1.112 31.243 1.00 96.25 183 LEU A N 1
ATOM 1494 C CA . LEU A 1 183 ? -15.383 -0.452 31.375 1.00 96.25 183 LEU A CA 1
ATOM 1495 C C . LEU A 1 183 ? -16.476 -1.429 31.823 1.00 96.25 183 LEU A C 1
ATOM 1497 O O . LEU A 1 183 ? -17.239 -1.114 32.732 1.00 96.25 183 LEU A O 1
ATOM 1501 N N . GLU A 1 184 ? -16.531 -2.617 31.224 1.00 96.88 184 GLU A N 1
ATOM 1502 C CA . GLU A 1 184 ? -17.484 -3.663 31.591 1.00 96.88 184 GLU A CA 1
ATOM 1503 C C . GLU A 1 184 ? -17.283 -4.117 33.043 1.00 96.88 184 GLU A C 1
ATOM 1505 O O . GLU A 1 184 ? -18.249 -4.195 33.803 1.00 96.88 184 GLU A O 1
ATOM 1510 N N . SER A 1 185 ? -16.030 -4.317 33.470 1.00 96.00 185 SER A N 1
ATOM 1511 C CA . SER A 1 185 ? -15.725 -4.673 34.861 1.00 96.00 185 SER A CA 1
ATOM 1512 C C . SER A 1 185 ? -16.137 -3.580 35.854 1.00 96.00 185 SER A C 1
ATOM 1514 O O . SER A 1 185 ? -16.779 -3.879 36.860 1.00 96.00 185 SER A O 1
ATOM 1516 N N . THR A 1 186 ? -15.867 -2.308 35.542 1.00 95.06 186 THR A N 1
ATOM 1517 C CA . THR A 1 186 ? -16.252 -1.171 36.387 1.00 95.06 186 THR A CA 1
ATOM 1518 C C . THR A 1 186 ? -17.769 -1.007 36.451 1.00 95.06 186 THR A C 1
ATOM 1520 O O . THR A 1 186 ? -18.304 -0.685 37.507 1.00 95.06 186 THR A O 1
ATOM 1523 N N . LEU A 1 187 ? -18.490 -1.258 35.353 1.00 97.12 187 LEU A N 1
ATOM 1524 C CA . LEU A 1 187 ? -19.955 -1.229 35.352 1.00 97.12 187 LEU A CA 1
ATOM 1525 C C . LEU A 1 187 ? -20.551 -2.341 36.220 1.00 97.12 187 LEU A C 1
ATOM 1527 O O . LEU A 1 187 ? -21.510 -2.089 36.951 1.00 97.12 187 LEU A O 1
ATOM 1531 N N . LEU A 1 188 ? -19.989 -3.551 36.166 1.00 96.94 188 LEU A N 1
ATOM 1532 C CA . LEU A 1 188 ? -20.412 -4.657 37.027 1.00 96.94 188 LEU A CA 1
ATOM 1533 C C . LEU A 1 188 ? -20.160 -4.345 38.506 1.00 96.94 188 LEU A C 1
ATOM 1535 O O . LEU A 1 188 ? -21.051 -4.544 39.333 1.00 96.94 188 LEU A O 1
ATOM 1539 N N . GLU A 1 189 ? -18.985 -3.808 38.832 1.00 96.00 189 GLU A N 1
ATOM 1540 C CA . GLU A 1 189 ? -18.633 -3.398 40.193 1.00 96.00 189 GLU A CA 1
ATOM 1541 C C . GLU A 1 189 ? -19.545 -2.275 40.705 1.00 96.00 189 GLU A C 1
ATOM 1543 O O . GLU A 1 189 ? -20.064 -2.350 41.822 1.00 96.00 189 GLU A O 1
ATOM 1548 N N . LEU A 1 190 ? -19.810 -1.264 39.871 1.00 96.50 190 LEU A N 1
ATOM 1549 C CA . LEU A 1 190 ? -20.700 -0.158 40.213 1.00 96.50 190 LEU A CA 1
ATOM 1550 C C . LEU A 1 190 ? -22.121 -0.657 40.477 1.00 96.50 190 LEU A C 1
ATOM 1552 O O . LEU A 1 190 ? -22.729 -0.268 41.473 1.00 96.50 190 LEU A O 1
ATOM 1556 N N . LYS A 1 191 ? -22.634 -1.550 39.624 1.00 94.69 191 LYS A N 1
ATOM 1557 C CA . LYS A 1 191 ? -23.963 -2.143 39.793 1.00 94.69 191 LYS A CA 1
ATOM 1558 C C . LYS A 1 191 ? -24.051 -2.957 41.083 1.00 94.69 191 LYS A C 1
ATOM 1560 O O . LYS A 1 191 ? -24.977 -2.757 41.861 1.00 94.69 191 LYS A O 1
ATOM 1565 N N . SER A 1 192 ? -23.059 -3.807 41.351 1.00 95.25 192 SER A N 1
ATOM 1566 C CA . SER A 1 192 ? -23.005 -4.575 42.599 1.00 95.25 192 SER A CA 1
ATOM 1567 C C . SER A 1 192 ? -22.934 -3.665 43.827 1.00 95.25 192 SER A C 1
ATOM 1569 O O . SER A 1 192 ? -23.589 -3.935 44.832 1.00 95.25 192 SER A O 1
ATOM 1571 N N . THR A 1 193 ? -22.168 -2.576 43.754 1.00 94.31 193 THR A N 1
ATOM 1572 C CA . THR A 1 193 ? -22.067 -1.593 44.840 1.00 94.31 193 THR A CA 1
ATOM 1573 C C . THR A 1 193 ? -23.392 -0.870 45.056 1.00 94.31 193 THR A C 1
ATOM 1575 O O . THR A 1 193 ? -23.819 -0.696 46.195 1.00 94.31 193 THR A O 1
ATOM 1578 N N . GLN A 1 194 ? -24.073 -0.482 43.977 1.00 93.88 194 GLN A N 1
ATOM 1579 C CA . GLN A 1 194 ? -25.384 0.156 44.040 1.00 93.88 194 GLN A CA 1
ATOM 1580 C C . GLN A 1 194 ? -26.431 -0.768 44.675 1.00 93.88 194 GLN A C 1
ATOM 1582 O O . GLN A 1 194 ? -27.173 -0.321 45.548 1.00 93.88 194 GLN A O 1
ATOM 1587 N N . ASP A 1 195 ? -26.460 -2.047 44.296 1.00 93.44 195 ASP A N 1
ATOM 1588 C CA . ASP A 1 195 ? -27.377 -3.033 44.878 1.00 93.44 195 ASP A CA 1
ATOM 1589 C C . ASP A 1 195 ? -27.131 -3.202 46.389 1.00 93.44 195 ASP A C 1
ATOM 1591 O O . ASP A 1 195 ? -28.077 -3.157 47.181 1.00 93.44 195 ASP A O 1
ATOM 1595 N N . ASN A 1 196 ? -25.861 -3.278 46.805 1.00 91.19 196 ASN A N 1
ATOM 1596 C CA . ASN A 1 196 ? -25.482 -3.327 48.220 1.00 91.19 196 ASN A CA 1
ATOM 1597 C C . ASN A 1 196 ? -25.904 -2.057 48.978 1.00 91.19 196 ASN A C 1
ATOM 1599 O O . ASN A 1 196 ? -26.432 -2.142 50.087 1.00 91.19 196 ASN A O 1
ATOM 1603 N N . LEU A 1 197 ? -25.704 -0.870 48.393 1.00 93.56 197 LEU A N 1
ATOM 1604 C CA . LEU A 1 197 ? -26.115 0.398 49.004 1.00 93.56 197 LEU A CA 1
ATOM 1605 C C . LEU A 1 197 ? -27.634 0.478 49.176 1.00 93.56 197 LEU A C 1
ATOM 1607 O O . LEU A 1 197 ? -28.103 0.892 50.235 1.00 93.56 197 LEU A O 1
ATOM 1611 N N . ILE A 1 198 ? -28.400 0.026 48.179 1.00 93.06 198 ILE A N 1
ATOM 1612 C CA . ILE A 1 198 ? -29.862 -0.060 48.264 1.00 93.06 198 ILE A CA 1
ATOM 1613 C C . ILE A 1 198 ? -30.278 -0.993 49.407 1.00 93.06 198 ILE A C 1
ATOM 1615 O O . ILE A 1 198 ? -31.227 -0.695 50.136 1.00 93.06 198 ILE A O 1
ATOM 1619 N N . GLU A 1 199 ? -29.601 -2.128 49.585 1.00 86.06 199 GLU A N 1
ATOM 1620 C CA . GLU A 1 199 ? -29.887 -3.045 50.690 1.00 86.06 199 GLU A CA 1
ATOM 1621 C C . GLU A 1 199 ? -29.576 -2.415 52.054 1.00 86.06 199 GLU A C 1
ATOM 1623 O O . GLU A 1 199 ? -30.419 -2.448 52.955 1.00 86.06 199 GLU A O 1
ATOM 1628 N N . VAL A 1 200 ? -28.422 -1.757 52.189 1.00 90.25 200 VAL A N 1
ATOM 1629 C CA . VAL A 1 200 ? -28.041 -1.025 53.407 1.00 90.25 200 VAL A CA 1
ATOM 1630 C C . VAL A 1 200 ? -29.055 0.075 53.730 1.00 90.25 200 VAL A C 1
ATOM 1632 O O . VAL A 1 200 ? -29.488 0.196 54.878 1.00 90.25 200 VAL A O 1
ATOM 1635 N N . GLU A 1 201 ? -29.499 0.846 52.738 1.00 87.31 201 GLU A N 1
ATOM 1636 C CA . GLU A 1 201 ? -30.488 1.911 52.926 1.00 87.31 201 GLU A CA 1
ATOM 1637 C C . GLU A 1 201 ? -31.865 1.359 53.329 1.00 87.31 201 GLU A C 1
ATOM 1639 O O . GLU A 1 201 ? -32.529 1.906 54.220 1.00 87.31 201 GLU A O 1
ATOM 1644 N N . LYS A 1 202 ? -32.277 0.223 52.748 1.00 86.56 202 LYS A N 1
ATOM 1645 C CA . LYS A 1 202 ? -33.490 -0.501 53.163 1.00 86.56 202 LYS A CA 1
ATOM 1646 C C . LYS A 1 202 ? -33.402 -0.949 54.621 1.00 86.56 202 LYS A C 1
ATOM 1648 O O . LYS A 1 202 ? -34.373 -0.784 55.362 1.00 86.56 202 LYS A O 1
ATOM 1653 N N . MET A 1 203 ? -32.259 -1.484 55.050 1.00 84.31 203 MET A N 1
ATOM 1654 C CA . MET A 1 203 ? -32.050 -1.924 56.434 1.00 84.31 203 MET A CA 1
ATOM 1655 C C . MET A 1 203 ? -31.998 -0.749 57.412 1.00 84.31 203 MET A C 1
ATOM 1657 O O . MET A 1 203 ? -32.589 -0.823 58.492 1.00 84.31 203 MET A O 1
ATOM 1661 N N . ALA A 1 204 ? -31.365 0.361 57.029 1.00 82.12 204 ALA A N 1
ATOM 1662 C CA . ALA A 1 204 ? -31.346 1.585 57.824 1.00 82.12 204 ALA A CA 1
ATOM 1663 C C . ALA A 1 204 ? -32.760 2.166 57.994 1.00 82.12 204 ALA A C 1
ATOM 1665 O O . ALA A 1 204 ? -33.156 2.529 59.103 1.00 82.12 204 ALA A O 1
ATOM 1666 N N . SER A 1 205 ? -33.549 2.196 56.917 1.00 86.25 205 SER A N 1
ATOM 1667 C CA . SER A 1 205 ? -34.948 2.642 56.943 1.00 86.25 205 SER A CA 1
ATOM 1668 C C . SER A 1 205 ? -35.820 1.735 57.812 1.00 86.25 205 SER A C 1
ATOM 1670 O O . SER A 1 205 ? -36.602 2.226 58.627 1.00 86.25 205 SER A O 1
ATOM 1672 N N . LEU A 1 206 ? -35.642 0.412 57.708 1.00 84.56 206 LEU A N 1
ATOM 1673 C CA . LEU A 1 206 ? -36.328 -0.554 58.565 1.00 84.56 206 LEU A CA 1
ATOM 1674 C C . LEU A 1 206 ? -35.945 -0.369 60.038 1.00 84.56 206 LEU A C 1
ATOM 1676 O O . LEU A 1 206 ? -36.819 -0.370 60.897 1.00 84.56 206 LEU A O 1
ATOM 1680 N N . SER A 1 207 ? -34.663 -0.157 60.328 1.00 83.50 207 SER A N 1
ATOM 1681 C CA . SER A 1 207 ? -34.171 0.073 61.691 1.00 83.50 207 SER A CA 1
ATOM 1682 C C . SER A 1 207 ? -34.765 1.345 62.298 1.00 83.50 207 SER A C 1
ATOM 1684 O O . SER A 1 207 ? -35.219 1.323 63.441 1.00 83.50 207 SER A O 1
ATOM 1686 N N . LYS A 1 208 ? -34.840 2.438 61.523 1.00 84.19 208 LYS A N 1
ATOM 1687 C CA . LYS A 1 208 ? -35.515 3.679 61.940 1.00 84.19 208 LYS A CA 1
ATOM 1688 C C . LYS A 1 208 ? -37.001 3.455 62.221 1.00 84.19 208 LYS A C 1
ATOM 1690 O O . LYS A 1 208 ? -37.497 3.933 63.237 1.00 84.19 208 LYS A O 1
ATOM 1695 N N . LEU A 1 209 ? -37.695 2.704 61.362 1.00 85.62 209 LEU A N 1
ATOM 1696 C CA . LEU A 1 209 ? -39.105 2.367 61.561 1.00 85.62 209 LEU A CA 1
ATOM 1697 C C . LEU A 1 209 ? -39.308 1.539 62.838 1.00 85.62 209 LEU A C 1
ATOM 1699 O O . LEU A 1 209 ? -40.163 1.870 63.651 1.00 85.62 209 LEU A O 1
ATOM 1703 N N . VAL A 1 210 ? -38.500 0.494 63.039 1.00 85.94 210 VAL A N 1
ATOM 1704 C CA . VAL A 1 210 ? -38.563 -0.359 64.236 1.00 85.94 210 VAL A CA 1
ATOM 1705 C C . VAL A 1 210 ? -38.287 0.453 65.502 1.00 85.94 210 VAL A C 1
ATOM 1707 O O . VAL A 1 210 ? -39.017 0.301 66.476 1.00 85.94 210 VAL A O 1
ATOM 1710 N N . ALA A 1 211 ? -37.293 1.347 65.491 1.00 84.38 211 ALA A N 1
ATOM 1711 C CA . ALA A 1 211 ? -37.000 2.226 66.622 1.00 84.38 211 ALA A CA 1
ATOM 1712 C C . ALA A 1 211 ? -38.162 3.187 66.933 1.00 84.38 211 ALA A C 1
ATOM 1714 O O . ALA A 1 211 ? -38.520 3.353 68.100 1.00 84.38 211 ALA A O 1
ATOM 1715 N N . GLY A 1 212 ? -38.786 3.774 65.904 1.00 85.88 212 GLY A N 1
ATOM 1716 C CA . GLY A 1 212 ? -39.965 4.630 66.060 1.00 85.88 212 GLY A CA 1
ATOM 1717 C C . GLY A 1 212 ? -41.155 3.877 66.657 1.00 85.88 212 GLY A C 1
ATOM 1718 O O . GLY A 1 212 ? -41.745 4.328 67.635 1.00 85.88 212 GLY A O 1
ATOM 1719 N N . VAL A 1 213 ? -41.449 2.679 66.146 1.00 87.06 213 VAL A N 1
ATOM 1720 C CA . VAL A 1 213 ? -42.551 1.849 66.658 1.00 87.06 213 VAL A CA 1
ATOM 1721 C C . VAL A 1 213 ? -42.270 1.364 68.077 1.00 87.06 213 VAL A C 1
ATOM 1723 O O . VAL A 1 213 ? -43.165 1.389 68.917 1.00 87.06 213 VAL A O 1
ATOM 1726 N N . ALA A 1 214 ? -41.031 0.972 68.383 1.00 87.50 214 ALA A N 1
ATOM 1727 C CA . ALA A 1 214 ? -40.641 0.620 69.744 1.00 87.50 214 ALA A CA 1
ATOM 1728 C C . ALA A 1 214 ? -40.863 1.795 70.705 1.00 87.50 214 ALA A C 1
ATOM 1730 O O . ALA A 1 214 ? -41.398 1.595 71.792 1.00 87.50 214 ALA A O 1
ATOM 1731 N N . HIS A 1 215 ? -40.517 3.022 70.302 1.00 89.81 215 HIS A N 1
ATOM 1732 C CA . HIS A 1 215 ? -40.774 4.213 71.108 1.00 89.81 215 HIS A CA 1
ATOM 1733 C C . HIS A 1 215 ? -42.277 4.436 71.338 1.00 89.81 215 HIS A C 1
ATOM 1735 O O . HIS A 1 215 ? -42.705 4.564 72.484 1.00 89.81 215 HIS A O 1
ATOM 1741 N N . GLU A 1 216 ? -43.087 4.387 70.278 1.00 89.94 216 GLU A N 1
ATOM 1742 C CA . GLU A 1 216 ? -44.539 4.587 70.371 1.00 89.94 216 GLU A CA 1
ATOM 1743 C C . GLU A 1 216 ? -45.270 3.485 71.149 1.00 89.94 216 GLU A C 1
ATOM 1745 O O . GLU A 1 216 ? -46.308 3.759 71.750 1.00 89.94 216 GLU A O 1
ATOM 1750 N N . VAL A 1 217 ? -44.746 2.253 71.168 1.00 92.81 217 VAL A N 1
ATOM 1751 C CA . VAL A 1 217 ? -45.263 1.143 71.989 1.00 92.81 217 VAL A CA 1
ATOM 1752 C C . VAL A 1 217 ? -44.811 1.274 73.445 1.00 92.81 217 VAL A C 1
ATOM 1754 O O . VAL A 1 217 ? -45.597 1.009 74.357 1.00 92.81 217 VAL A O 1
ATOM 1757 N N . ASN A 1 218 ? -43.571 1.706 73.683 1.00 91.69 218 ASN A N 1
ATOM 1758 C CA . ASN A 1 218 ? -43.026 1.851 75.030 1.00 91.69 218 ASN A CA 1
ATOM 1759 C C . ASN A 1 218 ? -43.730 2.954 75.831 1.00 91.69 218 ASN A C 1
ATOM 1761 O O . ASN A 1 218 ? -43.890 2.800 77.039 1.00 91.69 218 ASN A O 1
ATOM 1765 N N . THR A 1 219 ? -44.194 4.037 75.197 1.00 94.31 219 THR A N 1
ATOM 1766 C CA . THR A 1 219 ? -44.918 5.117 75.893 1.00 94.31 219 THR A CA 1
ATOM 1767 C C . THR A 1 219 ? -46.192 4.638 76.620 1.00 94.31 219 THR A C 1
ATOM 1769 O O . THR A 1 219 ? -46.256 4.806 77.839 1.00 94.31 219 THR A O 1
ATOM 1772 N N . PRO A 1 220 ? -47.192 4.016 75.959 1.00 93.94 220 PRO A N 1
ATOM 1773 C CA . PRO A 1 220 ? -48.381 3.494 76.638 1.00 93.94 220 PRO A CA 1
ATOM 1774 C C . PRO A 1 220 ? -48.052 2.376 77.638 1.00 93.94 220 PRO A C 1
ATOM 1776 O O . PRO A 1 220 ? -48.687 2.306 78.689 1.00 93.94 220 PRO A O 1
ATOM 1779 N N . LEU A 1 221 ? -47.032 1.548 77.373 1.00 92.44 221 LEU A N 1
ATOM 1780 C CA . LEU A 1 221 ? -46.554 0.547 78.337 1.00 92.44 221 LEU A CA 1
ATOM 1781 C C . LEU A 1 221 ? -46.003 1.188 79.613 1.00 92.44 221 LEU A C 1
ATOM 1783 O O . LEU A 1 221 ? -46.307 0.715 80.706 1.00 92.44 221 LEU A O 1
ATOM 1787 N N . GLY A 1 222 ? -45.253 2.285 79.495 1.00 94.50 222 GLY A N 1
ATOM 1788 C CA . GLY A 1 222 ? -44.803 3.073 80.640 1.00 94.50 222 GLY A CA 1
ATOM 1789 C C . GLY A 1 222 ? -45.980 3.565 81.480 1.00 94.50 222 GLY A C 1
ATOM 1790 O O . GLY A 1 222 ? -45.994 3.358 82.690 1.00 94.50 222 GLY A O 1
ATOM 1791 N N . THR A 1 223 ? -47.017 4.117 80.838 1.00 93.56 223 THR A N 1
ATOM 1792 C CA . THR A 1 223 ? -48.243 4.552 81.530 1.00 93.56 223 THR A CA 1
ATOM 1793 C C . THR A 1 223 ? -48.952 3.399 82.241 1.00 93.56 223 THR A C 1
ATOM 1795 O O . THR A 1 223 ? -49.385 3.569 83.379 1.00 93.56 223 THR A O 1
ATOM 1798 N N . ILE A 1 224 ? -49.035 2.218 81.617 1.00 95.50 224 ILE A N 1
ATOM 1799 C CA . ILE A 1 224 ? -49.602 1.012 82.245 1.00 95.50 224 ILE A CA 1
ATOM 1800 C C . ILE A 1 224 ? -48.798 0.623 83.486 1.00 95.50 224 ILE A C 1
ATOM 1802 O O . ILE A 1 224 ? -49.381 0.399 84.542 1.00 95.50 224 ILE A O 1
ATOM 1806 N N . ILE A 1 225 ? -47.467 0.561 83.383 1.00 94.06 225 ILE A N 1
ATOM 1807 C CA . ILE A 1 225 ? -46.594 0.192 84.507 1.00 94.06 225 ILE A CA 1
ATOM 1808 C C . ILE A 1 225 ? -46.753 1.186 85.662 1.00 94.06 225 ILE A C 1
ATOM 1810 O O . ILE A 1 225 ? -46.866 0.766 86.816 1.00 94.06 225 ILE A O 1
ATOM 1814 N N . THR A 1 226 ? -46.805 2.488 85.370 1.00 93.94 226 THR A N 1
ATOM 1815 C CA . THR A 1 226 ? -47.025 3.529 86.383 1.00 93.94 226 THR A CA 1
ATOM 1816 C C . THR A 1 226 ? -48.395 3.391 87.044 1.00 93.94 226 THR A C 1
ATOM 1818 O O . THR A 1 226 ? -48.464 3.388 88.270 1.00 93.94 226 THR A O 1
ATOM 1821 N N . ALA A 1 227 ? -49.466 3.198 86.269 1.00 93.44 227 ALA A N 1
ATOM 1822 C CA . ALA A 1 227 ? -50.818 3.012 86.801 1.00 93.44 227 ALA A CA 1
ATOM 1823 C C . ALA A 1 227 ? -50.931 1.743 87.666 1.00 93.44 227 ALA A C 1
ATOM 1825 O O . ALA A 1 227 ? -51.495 1.782 88.754 1.00 93.44 227 ALA A O 1
ATOM 1826 N N . VAL A 1 228 ? -50.329 0.627 87.237 1.00 93.69 228 VAL A N 1
ATOM 1827 C CA . VAL A 1 228 ? -50.273 -0.615 88.030 1.00 93.69 228 VAL A CA 1
ATOM 1828 C C . VAL A 1 228 ? -49.471 -0.426 89.321 1.00 93.69 228 VAL A C 1
ATOM 1830 O O . VAL A 1 228 ? -49.830 -0.994 90.351 1.00 93.69 228 VAL A O 1
ATOM 1833 N N . SER A 1 229 ? -48.384 0.345 89.285 1.00 94.06 229 SER A N 1
ATOM 1834 C CA . SER A 1 229 ? -47.568 0.614 90.477 1.00 94.06 229 SER A CA 1
ATOM 1835 C C . SER A 1 229 ? -48.329 1.478 91.483 1.00 94.06 229 SER 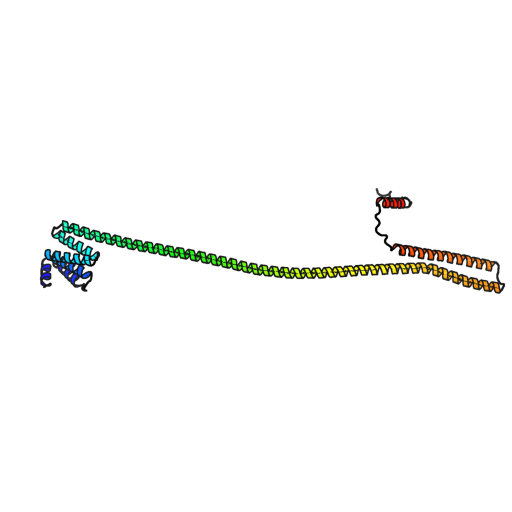A C 1
ATOM 1837 O O . SER A 1 229 ? -48.403 1.109 92.652 1.00 94.06 229 SER A O 1
ATOM 1839 N N . PHE A 1 230 ? -48.994 2.537 91.011 1.00 94.00 230 PHE A N 1
ATOM 1840 C CA . PHE A 1 230 ? -49.890 3.361 91.823 1.00 94.00 230 PHE A CA 1
ATOM 1841 C C . PHE A 1 230 ? -51.021 2.530 92.447 1.00 94.00 230 PHE A C 1
ATOM 1843 O O . PHE A 1 230 ? -51.240 2.592 93.652 1.00 94.00 230 PHE A O 1
ATOM 1850 N N . LEU A 1 231 ? -51.666 1.655 91.666 1.00 92.75 231 LEU A N 1
ATOM 1851 C CA . LEU A 1 231 ? -52.688 0.734 92.175 1.00 92.75 231 LEU A CA 1
ATOM 1852 C C . LEU A 1 231 ? -52.174 -0.188 93.283 1.00 92.75 231 LEU A C 1
ATOM 1854 O O . LEU A 1 231 ? -52.904 -0.473 94.229 1.00 92.75 231 LEU A O 1
ATOM 1858 N N . LYS A 1 232 ? -50.937 -0.686 93.168 1.00 91.94 232 LYS A N 1
ATOM 1859 C CA . LYS A 1 232 ? -50.327 -1.533 94.203 1.00 91.94 232 LYS A CA 1
ATOM 1860 C C . LYS A 1 232 ? -50.095 -0.761 95.500 1.00 91.94 232 LYS A C 1
ATOM 1862 O O . LYS A 1 232 ? -50.328 -1.325 96.568 1.00 91.94 232 LYS A O 1
ATOM 1867 N N . GLU A 1 233 ? -49.643 0.486 95.410 1.00 92.81 233 GLU A N 1
ATOM 1868 C CA . GLU A 1 233 ? -49.437 1.360 96.571 1.00 92.81 233 GLU A CA 1
ATOM 1869 C C . GLU A 1 233 ? -50.766 1.727 97.239 1.00 92.81 233 GLU A C 1
ATOM 1871 O O . GLU A 1 233 ? -50.912 1.532 98.447 1.00 92.81 233 GLU A O 1
ATOM 1876 N N . GLU A 1 234 ? -51.765 2.144 96.457 1.00 91.06 234 GLU A N 1
ATOM 1877 C CA . GLU A 1 234 ? -53.123 2.426 96.940 1.00 91.06 234 GLU A CA 1
ATOM 1878 C C . GLU A 1 234 ? -53.754 1.197 97.603 1.00 91.06 234 GLU A C 1
ATOM 1880 O O . GLU A 1 234 ? -54.283 1.278 98.711 1.00 91.06 234 GLU A O 1
ATOM 1885 N N . LEU A 1 235 ? -53.634 0.019 96.982 1.00 91.12 235 LEU A N 1
ATOM 1886 C CA . LEU A 1 235 ? -54.133 -1.236 97.548 1.00 91.12 235 LEU A CA 1
ATOM 1887 C C . LEU A 1 235 ? -53.442 -1.585 98.871 1.00 91.12 235 LEU A C 1
ATOM 1889 O O . LEU A 1 235 ? -54.101 -2.059 99.799 1.00 91.12 235 LEU A O 1
ATOM 1893 N N . ALA A 1 236 ? -52.129 -1.368 98.977 1.00 90.06 236 ALA A N 1
ATOM 1894 C CA . ALA A 1 236 ? -51.391 -1.597 100.215 1.00 90.06 236 ALA A CA 1
ATOM 1895 C C . ALA A 1 236 ? -51.834 -0.625 101.320 1.00 90.06 236 ALA A C 1
ATOM 1897 O O . ALA A 1 236 ? -52.115 -1.063 102.438 1.00 90.06 236 ALA A O 1
ATOM 1898 N N . SER A 1 237 ? -51.960 0.664 100.996 1.00 88.31 237 SER A N 1
ATOM 1899 C CA . SER A 1 237 ? -52.441 1.710 101.907 1.00 88.31 237 SER A CA 1
ATOM 1900 C C . SER A 1 237 ? -53.858 1.411 102.410 1.00 88.31 237 SER A C 1
ATOM 1902 O O . SER A 1 237 ? -54.110 1.373 103.617 1.00 88.31 237 SER A O 1
ATOM 1904 N N . PHE A 1 238 ? -54.772 1.072 101.498 1.00 89.06 238 PHE A N 1
ATOM 1905 C CA . PHE A 1 238 ? -56.138 0.682 101.835 1.00 89.06 238 PHE A CA 1
ATOM 1906 C C . PHE A 1 238 ? -56.181 -0.579 102.704 1.00 89.06 238 PHE A C 1
ATOM 1908 O O . PHE A 1 238 ? -56.873 -0.607 103.723 1.00 89.06 238 PHE A O 1
ATOM 1915 N N . LYS A 1 239 ? -55.384 -1.606 102.376 1.00 88.25 239 LYS A N 1
ATOM 1916 C CA . LYS A 1 239 ? -55.263 -2.820 103.198 1.00 88.25 239 LYS A CA 1
ATOM 1917 C C . LYS A 1 239 ? -54.810 -2.499 104.627 1.00 88.25 239 LYS A C 1
ATOM 1919 O O . LYS A 1 239 ? -55.349 -3.083 105.566 1.00 88.25 239 LYS A O 1
ATOM 1924 N N . HIS A 1 240 ? -53.869 -1.571 104.808 1.00 87.25 240 HIS A N 1
ATOM 1925 C CA . HIS A 1 240 ? -53.461 -1.104 106.136 1.00 87.25 240 HIS A CA 1
ATOM 1926 C C . HIS A 1 240 ? -54.608 -0.407 106.883 1.00 87.25 240 HIS A C 1
ATOM 1928 O O . HIS A 1 240 ? -54.867 -0.745 108.038 1.00 87.25 240 HIS A O 1
ATOM 1934 N N . MET A 1 241 ? -55.357 0.484 106.225 1.00 84.81 241 MET A N 1
ATOM 1935 C CA . MET A 1 241 ? -56.522 1.149 106.831 1.00 84.81 241 MET A CA 1
ATOM 1936 C C . MET A 1 241 ? -57.616 0.161 107.266 1.00 84.81 241 MET A C 1
ATOM 1938 O O . MET A 1 241 ? -58.226 0.351 108.321 1.00 84.81 241 MET A O 1
ATOM 1942 N N . VAL A 1 242 ? -57.843 -0.902 106.483 1.00 83.88 242 VAL A N 1
ATOM 1943 C CA . VAL A 1 242 ? -58.774 -1.996 106.817 1.00 83.88 242 VAL A CA 1
ATOM 1944 C C . VAL A 1 242 ? -58.315 -2.744 108.068 1.00 83.88 242 VAL A C 1
ATOM 1946 O O . VAL A 1 242 ? -59.113 -2.943 108.980 1.00 83.88 242 VAL A O 1
ATOM 1949 N N . ILE A 1 243 ? -57.035 -3.128 108.141 1.00 86.19 243 ILE A N 1
ATOM 1950 C CA . ILE A 1 243 ? -56.472 -3.859 109.292 1.00 86.19 243 ILE A CA 1
ATOM 1951 C C . ILE A 1 243 ? -56.547 -3.019 110.575 1.00 86.19 243 ILE A C 1
ATOM 1953 O O . ILE A 1 243 ? -56.835 -3.550 111.645 1.00 86.19 243 ILE A O 1
ATOM 1957 N N . GLU A 1 244 ? -56.334 -1.706 110.476 1.00 86.69 244 GLU A N 1
ATOM 1958 C CA . GLU A 1 244 ? -56.418 -0.784 111.612 1.00 86.69 244 GLU A CA 1
ATOM 1959 C C . GLU A 1 244 ? -57.861 -0.395 112.000 1.00 86.69 244 GLU A C 1
ATOM 1961 O O . GLU A 1 244 ? -58.038 0.390 112.931 1.00 86.69 244 GLU A O 1
ATOM 1966 N N . ASN A 1 245 ? -58.895 -0.923 111.322 1.00 80.12 245 ASN A N 1
ATOM 1967 C CA . ASN A 1 245 ? -60.307 -0.531 111.483 1.00 80.12 245 ASN A CA 1
ATOM 1968 C C . ASN A 1 245 ? -60.560 0.985 111.303 1.00 80.12 245 ASN A C 1
ATOM 1970 O O . ASN A 1 245 ? -61.477 1.552 111.896 1.00 80.12 245 ASN A O 1
ATOM 1974 N N . LYS A 1 246 ? -59.759 1.659 110.466 1.00 79.19 246 LYS A N 1
ATOM 1975 C CA . LYS A 1 246 ? -59.835 3.113 110.212 1.00 79.19 246 LYS A CA 1
ATOM 1976 C C . LYS A 1 246 ? -60.505 3.477 108.883 1.00 79.19 246 LYS A C 1
ATOM 1978 O O . LYS A 1 246 ? -60.400 4.614 108.427 1.00 79.19 246 LYS A O 1
ATOM 1983 N N . VAL A 1 247 ? -61.189 2.535 108.237 1.00 78.62 247 VAL A N 1
ATOM 1984 C CA . VAL A 1 247 ? -61.843 2.780 106.943 1.00 78.62 247 VAL A CA 1
ATOM 1985 C C . VAL A 1 247 ? -63.100 3.621 107.139 1.00 78.62 247 VAL A C 1
ATOM 1987 O O . VAL A 1 247 ? -64.058 3.193 107.779 1.00 78.62 247 VAL A O 1
ATOM 1990 N N . SER A 1 248 ? -63.113 4.815 106.551 1.00 82.81 248 SER A N 1
ATOM 1991 C CA . SER A 1 248 ? -64.313 5.645 106.435 1.00 82.81 248 SER A CA 1
ATOM 1992 C C . SER A 1 248 ? -65.011 5.394 105.096 1.00 82.81 248 SER A C 1
ATOM 1994 O O . SER A 1 248 ? -64.375 4.976 104.129 1.00 82.81 248 SER A O 1
ATOM 1996 N N . LYS A 1 249 ? -66.315 5.694 105.008 1.00 82.38 249 LYS A N 1
ATOM 1997 C CA . LYS A 1 249 ? -67.065 5.624 103.739 1.00 82.38 249 LYS A CA 1
ATOM 1998 C C . LYS A 1 249 ? -66.399 6.465 102.639 1.00 82.38 249 LYS A C 1
ATOM 2000 O O . LYS A 1 249 ? -66.231 5.990 101.528 1.00 82.38 249 LYS A O 1
ATOM 2005 N N . VAL A 1 250 ? -65.925 7.661 102.996 1.00 82.19 250 VAL A N 1
ATOM 2006 C CA . VAL A 1 250 ? -65.196 8.563 102.089 1.00 82.19 250 VAL A CA 1
ATOM 2007 C C . VAL A 1 250 ? -63.874 7.943 101.614 1.00 82.19 250 VAL A C 1
ATOM 2009 O O . VAL A 1 250 ? -63.535 8.054 100.441 1.00 82.19 250 VAL A O 1
ATOM 2012 N N . GLY A 1 251 ? -63.142 7.252 102.495 1.00 81.75 251 GLY A N 1
ATOM 2013 C CA . GLY A 1 251 ? -61.905 6.554 102.131 1.00 81.75 251 GLY A CA 1
ATOM 2014 C C . GLY A 1 251 ? -62.133 5.356 101.204 1.00 81.75 251 GLY A C 1
ATOM 2015 O O . GLY A 1 251 ? -61.344 5.134 100.292 1.00 81.75 251 GLY A O 1
ATOM 2016 N N . LEU A 1 252 ? -63.231 4.615 101.395 1.00 85.00 252 LEU A N 1
ATOM 2017 C CA . LEU A 1 252 ? -63.639 3.540 100.485 1.00 85.00 252 LEU A CA 1
ATOM 2018 C C . LEU A 1 252 ? -64.030 4.085 99.104 1.00 85.00 252 LEU A C 1
ATOM 2020 O O . LEU A 1 252 ? -63.579 3.545 98.097 1.00 85.00 252 LEU A O 1
ATOM 2024 N N . ASP A 1 253 ? -64.823 5.157 99.058 1.00 86.75 253 ASP A N 1
ATOM 2025 C CA . ASP A 1 253 ? -65.265 5.773 97.801 1.00 86.75 253 ASP A CA 1
ATOM 2026 C C . ASP A 1 253 ? -64.060 6.311 96.999 1.00 86.75 253 ASP A C 1
ATOM 2028 O O . ASP A 1 253 ? -63.928 6.017 95.812 1.00 86.75 253 ASP A O 1
ATOM 2032 N N . SER A 1 254 ? -63.113 6.989 97.662 1.00 86.56 254 SER A N 1
ATOM 2033 C CA . SER A 1 254 ? -61.876 7.490 97.036 1.00 86.56 254 SER A CA 1
ATOM 2034 C C . SER A 1 254 ? -60.964 6.369 96.517 1.00 86.56 254 SER A C 1
ATOM 2036 O O . SER A 1 254 ? -60.309 6.523 95.482 1.00 86.56 254 SER A O 1
ATOM 2038 N N . PHE A 1 255 ? -60.908 5.235 97.222 1.00 88.94 255 PHE A N 1
ATOM 2039 C CA . PHE A 1 255 ? -60.139 4.061 96.804 1.00 88.94 255 PHE A CA 1
ATOM 2040 C C . PHE A 1 255 ? -60.758 3.388 95.570 1.00 88.94 255 PHE A C 1
ATOM 2042 O O . PHE A 1 255 ? -60.055 3.081 94.605 1.00 88.94 255 PHE A O 1
ATOM 2049 N N . LEU A 1 256 ? -62.084 3.200 95.567 1.00 89.25 256 LEU A N 1
ATOM 2050 C CA . LEU A 1 256 ? -62.812 2.648 94.421 1.00 89.25 256 LEU A CA 1
ATOM 2051 C C . LEU A 1 256 ? -62.701 3.555 93.188 1.00 89.25 256 LEU A C 1
ATOM 2053 O O . LEU A 1 256 ? -62.523 3.054 92.075 1.00 89.25 256 LEU A O 1
ATOM 2057 N N . GLU A 1 257 ? -62.742 4.876 93.376 1.00 90.38 257 GLU A N 1
ATOM 2058 C CA . GLU A 1 257 ? -62.534 5.849 92.300 1.00 90.38 257 GLU A CA 1
ATOM 2059 C C . GLU A 1 257 ? -61.111 5.764 91.725 1.00 90.38 257 GLU A C 1
ATOM 2061 O O . GLU A 1 257 ? -60.943 5.654 90.509 1.00 90.38 257 GLU A O 1
ATOM 2066 N N . SER A 1 258 ? -60.089 5.693 92.585 1.00 89.94 258 SER A N 1
ATOM 2067 C CA . SER A 1 258 ? -58.682 5.555 92.173 1.00 89.94 258 SER A CA 1
ATOM 2068 C C . SER A 1 258 ? -58.416 4.254 91.405 1.00 89.94 258 SER A C 1
ATOM 2070 O O . SER A 1 258 ? -57.679 4.254 90.410 1.00 89.94 258 SER A O 1
ATOM 2072 N N . ILE A 1 259 ? -59.050 3.145 91.814 1.00 91.88 259 ILE A N 1
ATOM 2073 C CA . ILE A 1 259 ? -58.982 1.869 91.087 1.00 91.88 259 ILE A CA 1
ATOM 2074 C C . ILE A 1 259 ? -59.645 1.969 89.722 1.00 91.88 259 ILE A C 1
ATOM 2076 O O . ILE A 1 259 ? -59.082 1.489 88.734 1.00 91.88 259 ILE A O 1
ATOM 2080 N N . THR A 1 260 ? -60.829 2.574 89.665 1.00 91.50 260 THR A N 1
ATOM 2081 C CA . THR A 1 260 ? -61.601 2.705 88.426 1.00 91.50 260 THR A CA 1
ATOM 2082 C C . THR A 1 260 ? -60.819 3.531 87.407 1.00 91.50 260 THR A C 1
ATOM 2084 O O . THR A 1 260 ? -60.549 3.049 86.308 1.00 91.50 260 THR A O 1
ATOM 2087 N N . GLN A 1 261 ? -60.323 4.705 87.809 1.00 92.06 261 GLN A N 1
ATOM 2088 C CA . GLN A 1 261 ? -59.523 5.579 86.945 1.00 92.06 261 GLN A CA 1
ATOM 2089 C C . GLN A 1 261 ? -58.228 4.907 86.466 1.00 92.06 261 GLN A C 1
ATOM 2091 O O . GLN A 1 261 ? -57.868 4.987 85.290 1.00 92.06 261 GLN A O 1
ATOM 2096 N N . SER A 1 262 ? -57.525 4.203 87.357 1.00 93.12 262 SER A N 1
ATOM 2097 C CA . SER A 1 262 ? -56.294 3.500 86.984 1.00 93.12 262 SER A CA 1
ATOM 2098 C C . SER A 1 262 ? -56.562 2.324 86.042 1.00 93.12 262 SER A C 1
ATOM 2100 O O . SER A 1 262 ? -55.779 2.082 85.123 1.00 93.12 262 SER A O 1
ATOM 2102 N N . SER A 1 263 ? -57.677 1.612 86.228 1.00 91.94 263 SER A N 1
ATOM 2103 C CA . SER A 1 263 ? -58.088 0.504 85.358 1.00 91.94 263 SER A CA 1
ATOM 2104 C C . SER A 1 263 ? -58.449 0.995 83.955 1.00 91.94 263 SER A C 1
ATOM 2106 O O . SER A 1 263 ? -57.990 0.410 82.976 1.00 91.94 263 SER A O 1
ATOM 2108 N N . GLU A 1 264 ? -59.169 2.115 83.843 1.00 93.50 264 GLU A N 1
ATOM 2109 C CA . GLU A 1 264 ? -59.461 2.766 82.558 1.00 93.50 264 GLU A CA 1
ATOM 2110 C C . GLU A 1 264 ? -58.180 3.219 81.839 1.00 93.50 264 GLU A C 1
ATOM 2112 O O . GLU A 1 264 ? -58.023 3.019 80.629 1.00 93.50 264 GLU A O 1
ATOM 2117 N N . LEU A 1 265 ? -57.221 3.795 82.576 1.00 93.62 265 LEU A N 1
ATOM 2118 C CA . LEU A 1 265 ? -55.917 4.173 82.024 1.00 93.62 265 LEU A CA 1
ATOM 2119 C C . LEU A 1 265 ? -55.141 2.960 81.503 1.00 93.62 265 LEU A C 1
ATOM 2121 O O . LEU A 1 265 ? -54.545 3.041 80.422 1.00 93.62 265 LEU A O 1
ATOM 2125 N N . ILE A 1 266 ? -55.151 1.844 82.237 1.00 94.00 266 ILE A N 1
ATOM 2126 C CA . ILE A 1 266 ? -54.504 0.594 81.821 1.00 94.00 266 ILE A CA 1
ATOM 2127 C C . ILE A 1 266 ? -55.178 0.036 80.568 1.00 94.00 266 ILE A C 1
ATOM 2129 O O . ILE A 1 266 ? -54.482 -0.287 79.605 1.00 94.00 266 ILE A O 1
ATOM 2133 N N . GLU A 1 267 ? -56.508 -0.045 80.538 1.00 93.62 267 GLU A N 1
ATOM 2134 C CA . GLU A 1 267 ? -57.262 -0.582 79.403 1.00 93.62 267 GLU A CA 1
ATOM 2135 C C . GLU A 1 267 ? -57.016 0.238 78.130 1.00 93.62 267 GLU A C 1
ATOM 2137 O O . GLU A 1 267 ? -56.628 -0.307 77.090 1.00 93.62 267 GLU A O 1
ATOM 2142 N N . LYS A 1 268 ? -57.145 1.567 78.223 1.00 93.62 268 LYS A N 1
ATOM 2143 C CA . LYS A 1 268 ? -56.944 2.480 77.092 1.00 93.62 268 LYS A CA 1
ATOM 2144 C C . LYS A 1 268 ? -55.536 2.369 76.514 1.00 93.62 268 LYS A C 1
ATOM 2146 O O . LYS A 1 268 ? -55.370 2.302 75.293 1.00 93.62 268 LYS A O 1
ATOM 2151 N N . ASN A 1 269 ? -54.516 2.346 77.370 1.00 94.25 269 ASN A N 1
ATOM 2152 C CA . ASN A 1 269 ? -53.132 2.246 76.914 1.00 94.25 269 ASN A CA 1
ATOM 2153 C C . ASN A 1 269 ? -52.787 0.836 76.418 1.00 94.25 269 ASN A C 1
ATOM 2155 O O . ASN A 1 269 ? -52.041 0.713 75.450 1.00 94.25 269 ASN A O 1
ATOM 2159 N N . THR A 1 270 ? -53.390 -0.215 76.980 1.00 92.19 270 THR A N 1
ATOM 2160 C CA . THR A 1 270 ? -53.185 -1.601 76.521 1.00 92.19 270 THR A CA 1
ATOM 2161 C C . THR A 1 270 ? -53.786 -1.797 75.133 1.00 92.19 270 THR A C 1
ATOM 2163 O O . THR A 1 270 ? -53.127 -2.327 74.237 1.00 92.19 270 THR A O 1
ATOM 2166 N N . SER A 1 271 ? -55.003 -1.290 74.918 1.00 92.25 271 SER A N 1
ATOM 2167 C CA . SER A 1 271 ? -55.656 -1.269 73.606 1.00 92.25 271 SER A CA 1
ATOM 2168 C C . SER A 1 271 ? -54.837 -0.471 72.585 1.00 92.25 271 SER A C 1
ATOM 2170 O O . SER A 1 271 ? -54.601 -0.931 71.466 1.00 92.25 271 SER A O 1
ATOM 2172 N N . ARG A 1 272 ? -54.291 0.688 72.986 1.00 91.56 272 ARG A N 1
ATOM 2173 C CA . ARG A 1 272 ? -53.391 1.483 72.137 1.00 91.56 272 ARG A CA 1
ATOM 2174 C C . ARG A 1 272 ? -52.123 0.713 71.746 1.00 91.56 272 ARG A C 1
ATOM 2176 O O . ARG A 1 272 ? -51.804 0.676 70.560 1.00 91.56 272 ARG A O 1
ATOM 2183 N N . SER A 1 273 ? -51.432 0.069 72.691 1.00 93.19 273 SER A N 1
ATOM 2184 C CA . SER A 1 273 ? -50.259 -0.773 72.403 1.00 93.19 273 SER A CA 1
ATOM 2185 C C . SER A 1 273 ? -50.597 -1.926 71.453 1.00 93.19 273 SER A C 1
ATOM 2187 O O . SER A 1 273 ? -49.853 -2.180 70.506 1.00 93.19 273 SER A O 1
ATOM 2189 N N . ALA A 1 274 ? -51.734 -2.597 71.659 1.00 89.31 274 ALA A N 1
ATOM 2190 C CA . ALA A 1 274 ? -52.182 -3.689 70.796 1.00 89.31 274 ALA A CA 1
ATOM 2191 C C . ALA A 1 274 ? -52.462 -3.216 69.358 1.00 89.31 274 ALA A C 1
ATOM 2193 O O . ALA A 1 274 ? -52.054 -3.874 68.399 1.00 89.31 274 ALA A O 1
ATOM 2194 N N . ASN A 1 275 ? -53.092 -2.048 69.196 1.00 87.81 275 ASN A N 1
ATOM 2195 C CA . ASN A 1 275 ? -53.350 -1.452 67.884 1.00 87.81 275 ASN A CA 1
ATOM 2196 C C . ASN A 1 275 ? -52.053 -1.086 67.147 1.00 87.81 275 ASN A C 1
ATOM 2198 O O . ASN A 1 275 ? -51.938 -1.368 65.954 1.00 87.81 275 ASN A O 1
ATOM 2202 N N . LEU A 1 276 ? -51.056 -0.536 67.851 1.00 87.56 276 LEU A N 1
ATOM 2203 C CA . LEU A 1 276 ? -49.738 -0.231 67.278 1.00 87.56 276 LEU A CA 1
ATOM 2204 C C . LEU A 1 276 ? -49.014 -1.499 66.793 1.00 87.56 276 LEU A C 1
ATOM 2206 O O . LEU A 1 276 ? -48.499 -1.535 65.675 1.00 87.56 276 LEU A O 1
ATOM 2210 N N . ILE A 1 277 ? -49.036 -2.573 67.590 1.00 86.69 277 ILE A N 1
ATOM 2211 C CA . ILE A 1 277 ? -48.440 -3.866 67.216 1.00 86.69 277 ILE A CA 1
ATOM 2212 C C . ILE A 1 277 ? -49.157 -4.472 66.001 1.00 86.69 277 ILE A C 1
ATOM 2214 O O . ILE A 1 277 ? -48.504 -4.974 65.084 1.00 86.69 277 ILE A O 1
ATOM 2218 N N . ASN A 1 278 ? -50.490 -4.409 65.961 1.00 83.88 278 ASN A N 1
ATOM 2219 C CA . ASN A 1 278 ? -51.273 -4.909 64.831 1.00 83.88 278 ASN A CA 1
ATOM 2220 C C . ASN A 1 278 ? -51.007 -4.115 63.543 1.00 83.88 278 ASN A C 1
ATOM 2222 O O . ASN A 1 278 ? -50.854 -4.724 62.482 1.00 83.88 278 ASN A O 1
ATOM 2226 N N . GLY A 1 279 ? -50.877 -2.787 63.636 1.00 80.69 279 GLY A N 1
ATOM 2227 C CA . GLY A 1 279 ? -50.477 -1.935 62.514 1.00 80.69 279 GLY A CA 1
ATOM 2228 C C . GLY A 1 279 ? -49.106 -2.323 61.952 1.00 80.69 279 GLY A C 1
ATOM 2229 O O . GLY A 1 279 ? -48.965 -2.524 60.746 1.00 80.69 279 GLY A O 1
ATOM 2230 N N . LEU A 1 280 ? -48.114 -2.551 62.822 1.00 79.31 280 LEU A N 1
ATOM 2231 C CA . LEU A 1 280 ? -46.785 -3.015 62.405 1.00 79.31 280 LEU A CA 1
ATOM 2232 C C . LEU A 1 280 ? -46.839 -4.382 61.703 1.00 79.31 280 LEU A C 1
ATOM 2234 O O . LEU A 1 280 ? -46.156 -4.607 60.701 1.00 79.31 280 LEU A O 1
ATOM 2238 N N . LYS A 1 281 ? -47.668 -5.300 62.211 1.00 78.31 281 LYS A N 1
ATOM 2239 C CA . LYS A 1 281 ? -47.820 -6.652 61.658 1.00 78.31 281 LYS A CA 1
ATOM 2240 C C . LYS A 1 281 ? -48.354 -6.634 60.221 1.00 78.31 281 LYS A C 1
ATOM 2242 O O . LYS A 1 281 ? -47.902 -7.435 59.406 1.00 78.31 281 LYS A O 1
ATOM 2247 N N . GLN A 1 282 ? -49.262 -5.712 59.892 1.00 74.31 282 GLN A N 1
ATOM 2248 C CA . GLN A 1 282 ? -49.781 -5.547 58.527 1.00 74.31 282 GLN A CA 1
ATOM 2249 C C . GLN A 1 282 ? -48.706 -5.042 57.554 1.00 74.31 282 GLN A C 1
ATOM 2251 O O . GLN A 1 282 ? -48.574 -5.584 56.457 1.00 74.31 282 GLN A O 1
ATOM 2256 N N . VAL A 1 283 ? -47.881 -4.078 57.978 1.00 70.94 283 VAL A N 1
ATOM 2257 C CA . VAL A 1 283 ? -46.756 -3.557 57.176 1.00 70.94 283 VAL A CA 1
ATOM 2258 C C . VAL A 1 283 ? -45.696 -4.638 56.931 1.00 70.94 283 VAL A C 1
ATOM 2260 O O . VAL A 1 283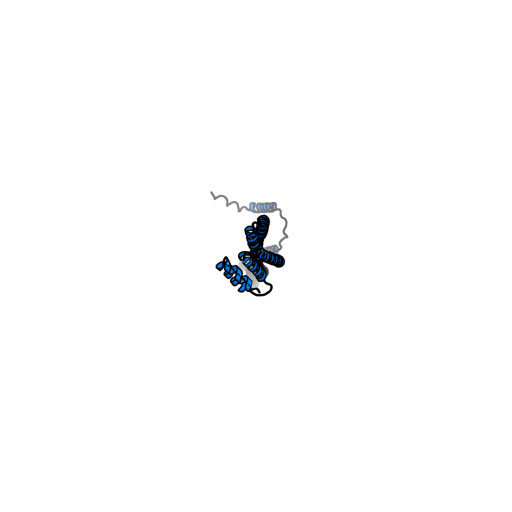 ? -45.138 -4.736 55.838 1.00 70.94 283 VAL A O 1
ATOM 2263 N N . ALA A 1 284 ? -45.440 -5.500 57.919 1.00 67.50 284 ALA A N 1
ATOM 2264 C CA . ALA A 1 284 ? -44.525 -6.631 57.767 1.00 67.50 284 ALA A CA 1
ATOM 2265 C C . ALA A 1 284 ? -45.083 -7.738 56.847 1.00 67.50 284 ALA A C 1
ATOM 2267 O O . ALA A 1 284 ? -44.320 -8.363 56.109 1.00 67.50 284 ALA A O 1
ATOM 2268 N N . ALA A 1 285 ? -46.400 -7.971 56.862 1.00 64.62 285 ALA A N 1
ATOM 2269 C CA . ALA A 1 285 ? -47.058 -9.007 56.063 1.00 64.62 285 ALA A CA 1
ATOM 2270 C C . ALA A 1 285 ? -47.187 -8.651 54.569 1.00 64.62 285 ALA A C 1
ATOM 2272 O O . ALA A 1 285 ? -47.155 -9.550 53.731 1.00 64.62 285 ALA A O 1
ATOM 2273 N N . GLN A 1 286 ? -47.253 -7.361 54.214 1.00 56.56 286 GLN A N 1
ATOM 2274 C CA . GLN A 1 286 ? -47.335 -6.895 52.817 1.00 56.56 286 GLN A CA 1
ATOM 2275 C C . GLN A 1 286 ? -46.061 -7.139 51.979 1.00 56.56 286 GLN A C 1
ATOM 2277 O O . GLN A 1 286 ? -46.051 -6.866 50.783 1.00 56.56 286 GLN A O 1
ATOM 2282 N N . LYS A 1 287 ? -44.982 -7.687 52.557 1.00 48.41 287 LYS A N 1
ATOM 2283 C CA . LYS A 1 287 ? -43.727 -7.970 51.834 1.00 48.41 287 LYS A CA 1
ATOM 2284 C C . LYS A 1 287 ? -43.740 -9.226 50.950 1.00 48.41 287 LYS A C 1
ATOM 2286 O O . LYS A 1 287 ? -42.735 -9.497 50.295 1.00 48.41 287 LYS A O 1
ATOM 2291 N N . ARG A 1 288 ? -44.836 -9.988 50.878 1.00 42.22 288 ARG A N 1
ATOM 2292 C CA . ARG A 1 288 ? -45.011 -10.979 49.804 1.00 42.22 288 ARG A CA 1
ATOM 2293 C C . ARG A 1 288 ? -45.647 -10.272 48.618 1.00 42.22 288 ARG A C 1
ATOM 2295 O O . ARG A 1 288 ? -46.838 -9.996 48.639 1.00 42.22 288 ARG A O 1
ATOM 2302 N N . ALA A 1 289 ? -44.834 -9.957 47.614 1.00 47.19 289 ALA A N 1
ATOM 2303 C CA . ALA A 1 289 ? -45.349 -9.599 46.305 1.00 47.19 289 ALA A CA 1
ATOM 2304 C C . ALA A 1 289 ? -46.209 -10.769 45.819 1.00 47.19 289 ALA A C 1
ATOM 2306 O O . ALA A 1 289 ? -45.684 -11.858 45.569 1.00 47.19 289 ALA A O 1
ATOM 2307 N N . ASP A 1 290 ? -47.522 -10.563 45.741 1.00 53.34 290 ASP A N 1
ATOM 2308 C CA . ASP A 1 290 ? -48.363 -11.460 44.966 1.00 53.34 290 ASP A CA 1
ATOM 2309 C C . ASP A 1 290 ? -47.783 -11.525 43.544 1.00 53.34 290 ASP A C 1
ATOM 2311 O O . ASP A 1 290 ? -47.326 -10.499 43.016 1.00 53.34 290 ASP A O 1
ATOM 2315 N N . PRO A 1 291 ? -47.724 -12.717 42.925 1.00 53.25 291 PRO A N 1
ATOM 2316 C CA . PRO A 1 291 ? -47.232 -12.842 41.563 1.00 53.25 291 PRO A CA 1
ATOM 2317 C C . PRO A 1 291 ? -48.026 -11.894 40.654 1.00 53.25 291 PRO A C 1
ATOM 2319 O O . PRO A 1 291 ? -49.224 -11.708 40.887 1.00 53.25 291 PRO A O 1
ATOM 2322 N N . PRO A 1 292 ? -47.393 -11.291 39.631 1.00 57.06 292 PRO A N 1
ATOM 2323 C CA . PRO A 1 292 ? -48.071 -10.378 38.721 1.00 57.06 292 PRO A CA 1
ATOM 2324 C C . PRO A 1 292 ? -49.334 -11.044 38.165 1.00 57.06 292 PRO A C 1
ATOM 2326 O O . PRO A 1 292 ? -49.265 -11.987 37.378 1.00 57.06 292 PRO A O 1
ATOM 2329 N N . GLN A 1 293 ? -50.495 -10.571 38.615 1.00 64.44 293 GLN A N 1
ATOM 2330 C CA . GLN A 1 293 ? -51.785 -11.016 38.112 1.00 64.44 293 GLN A CA 1
ATOM 2331 C C . GLN A 1 293 ? -52.163 -10.165 36.907 1.00 64.44 293 GLN A C 1
ATOM 2333 O O . GLN A 1 293 ? -52.092 -8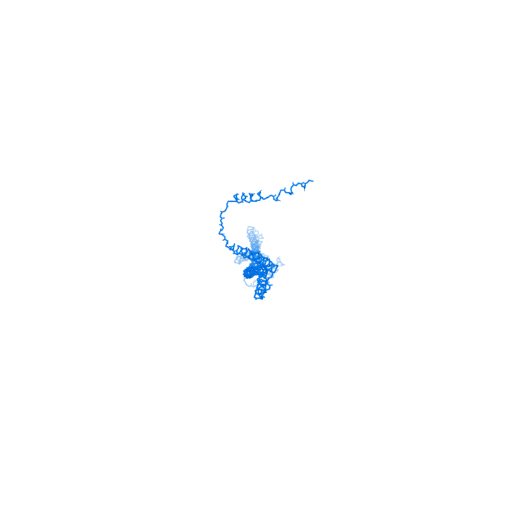.935 36.946 1.00 64.44 293 GLN A O 1
ATOM 2338 N N . ALA A 1 294 ? -52.605 -10.826 35.839 1.00 66.38 294 ALA A N 1
ATOM 2339 C CA . ALA A 1 294 ? -53.315 -10.150 34.770 1.00 66.38 294 ALA A CA 1
ATOM 2340 C C . ALA A 1 294 ? -54.581 -9.519 35.365 1.00 66.38 294 ALA A C 1
ATOM 2342 O O . ALA A 1 294 ? -55.436 -10.222 35.901 1.00 66.38 294 ALA A O 1
ATOM 2343 N N . PHE A 1 295 ? -54.690 -8.195 35.292 1.00 73.38 295 PHE A N 1
ATOM 2344 C CA . PHE A 1 295 ? -55.873 -7.470 35.736 1.00 73.38 295 PHE A CA 1
ATOM 2345 C C . PHE A 1 295 ? -56.492 -6.715 34.565 1.00 73.38 295 PHE A C 1
ATOM 2347 O O . PHE A 1 295 ? -55.807 -6.217 33.672 1.00 73.38 295 PHE A O 1
ATOM 2354 N N . VAL A 1 296 ? -57.817 -6.628 34.574 1.00 80.19 296 VAL A N 1
ATOM 2355 C CA . VAL A 1 296 ? -58.565 -5.844 33.597 1.00 80.19 296 VAL A CA 1
ATOM 2356 C C . VAL A 1 296 ? -58.518 -4.385 34.044 1.00 80.19 296 VAL A C 1
ATOM 2358 O O . VAL A 1 296 ? -59.061 -4.026 35.089 1.00 80.19 296 VAL A O 1
ATOM 2361 N N . LEU A 1 297 ? -57.855 -3.534 33.256 1.00 79.06 297 LEU A N 1
ATOM 2362 C CA . LEU A 1 297 ? -57.656 -2.115 33.577 1.00 79.06 297 LEU A CA 1
ATOM 2363 C C . LEU A 1 297 ? -58.983 -1.377 33.825 1.00 79.06 297 LEU A C 1
ATOM 2365 O O . LEU A 1 297 ? -59.065 -0.558 34.738 1.00 79.06 297 LEU A O 1
ATOM 2369 N N . LYS A 1 298 ? -60.028 -1.712 33.058 1.00 82.81 298 LYS A N 1
ATOM 2370 C CA . LYS A 1 298 ? -61.369 -1.126 33.191 1.00 82.81 298 LYS A CA 1
ATOM 2371 C C . LYS A 1 298 ? -61.961 -1.348 34.588 1.00 82.81 298 LYS A C 1
ATOM 2373 O O . LYS A 1 298 ? -62.355 -0.387 35.234 1.00 82.81 298 LYS A O 1
ATOM 2378 N N . ASP A 1 299 ? -61.916 -2.578 35.094 1.00 80.94 299 ASP A N 1
ATOM 2379 C CA . ASP A 1 299 ? -62.456 -2.922 36.415 1.00 80.94 299 ASP A CA 1
ATOM 2380 C C . ASP A 1 299 ? -61.697 -2.230 37.554 1.00 80.94 299 ASP A C 1
ATOM 2382 O O . ASP A 1 299 ? -62.267 -1.923 38.602 1.00 80.94 299 ASP A O 1
ATOM 2386 N N . CYS A 1 300 ? -60.398 -1.987 37.365 1.00 77.56 300 CYS A N 1
ATOM 2387 C CA . CYS A 1 300 ? -59.583 -1.268 38.337 1.00 77.56 300 CYS A CA 1
ATOM 2388 C C . CYS A 1 300 ? -59.968 0.217 38.382 1.00 77.56 300 CYS A C 1
ATOM 2390 O O . CYS A 1 300 ? -60.198 0.764 39.461 1.00 77.56 300 CYS A O 1
ATOM 2392 N N . ILE A 1 301 ? -60.125 0.840 37.209 1.00 81.38 301 ILE A N 1
ATOM 2393 C CA . ILE A 1 301 ? -60.591 2.225 37.085 1.00 81.38 301 ILE A CA 1
ATOM 2394 C C . ILE A 1 301 ? -61.995 2.373 37.678 1.00 81.38 301 ILE A C 1
ATOM 2396 O O . ILE A 1 301 ? -62.216 3.298 38.454 1.00 81.38 301 ILE A O 1
ATOM 2400 N N . ASP A 1 302 ? -62.908 1.440 37.405 1.00 80.56 302 ASP A N 1
ATOM 2401 C CA . ASP A 1 302 ? -64.275 1.480 37.933 1.00 80.56 302 ASP A CA 1
ATOM 2402 C C . ASP A 1 302 ? -64.295 1.351 39.467 1.00 80.56 302 ASP A C 1
ATOM 2404 O O . ASP A 1 302 ? -64.989 2.105 40.151 1.00 80.56 302 ASP A O 1
ATOM 2408 N N . LYS A 1 303 ? -63.473 0.464 40.047 1.00 76.75 303 LYS A N 1
ATOM 2409 C CA . LYS A 1 303 ? -63.337 0.328 41.510 1.00 76.75 303 LYS A CA 1
ATOM 2410 C C . LYS A 1 303 ? -62.745 1.575 42.165 1.00 76.75 303 LYS A C 1
ATOM 2412 O O . LYS A 1 303 ? -63.235 2.004 43.212 1.00 76.75 303 LYS A O 1
ATOM 2417 N N . VAL A 1 304 ? -61.711 2.163 41.561 1.00 77.62 304 VAL A N 1
ATOM 2418 C CA . VAL A 1 304 ? -61.081 3.396 42.059 1.00 77.62 304 VAL A CA 1
ATOM 2419 C C . VAL A 1 304 ? -62.056 4.566 41.956 1.00 77.62 304 VAL A C 1
ATOM 2421 O O . VAL A 1 304 ? -62.232 5.293 42.930 1.00 77.62 304 VAL A O 1
ATOM 2424 N N . MET A 1 305 ? -62.765 4.697 40.835 1.00 75.06 305 MET A N 1
ATOM 2425 C CA . MET A 1 305 ? -63.795 5.716 40.639 1.00 75.06 305 MET A CA 1
ATOM 2426 C C . MET A 1 305 ? -64.922 5.589 41.659 1.00 75.06 305 MET A C 1
ATOM 2428 O O . MET A 1 305 ? -65.306 6.587 42.258 1.00 75.06 305 MET A O 1
ATOM 2432 N N . VAL A 1 306 ? -65.410 4.377 41.939 1.00 75.50 306 VAL A N 1
ATOM 2433 C CA . VAL A 1 306 ? -66.440 4.162 42.970 1.00 75.50 306 VAL A CA 1
ATOM 2434 C C . VAL A 1 306 ? -65.926 4.512 44.371 1.00 75.50 306 VAL A C 1
ATOM 2436 O O . VAL A 1 306 ? -66.680 5.068 45.167 1.00 75.50 306 VAL A O 1
ATOM 2439 N N . SER A 1 307 ? -64.659 4.226 44.681 1.00 71.12 307 SER A N 1
ATOM 2440 C CA . SER A 1 307 ? -64.053 4.531 45.986 1.00 71.12 307 SER A CA 1
ATOM 2441 C C . SER A 1 307 ? -63.799 6.032 46.191 1.00 71.12 307 SER A C 1
ATOM 2443 O O . SER A 1 307 ? -64.055 6.573 47.269 1.00 71.12 307 SER A O 1
ATOM 2445 N N . ILE A 1 308 ? -63.354 6.733 45.142 1.00 68.31 308 ILE A N 1
ATOM 2446 C CA . ILE A 1 308 ? -63.122 8.184 45.168 1.00 68.31 308 ILE A CA 1
ATOM 2447 C C . ILE A 1 308 ? -64.455 8.944 45.169 1.00 68.31 308 ILE A C 1
ATOM 2449 O O . ILE A 1 308 ? -64.622 9.880 45.946 1.00 68.31 308 ILE A O 1
ATOM 2453 N N . LEU A 1 309 ? -65.437 8.517 44.368 1.00 62.09 309 LEU A N 1
ATOM 2454 C CA . LEU A 1 309 ? -66.736 9.191 44.256 1.00 62.09 309 LEU A CA 1
ATOM 2455 C C . LEU A 1 309 ? -67.683 8.926 45.436 1.00 62.09 309 LEU A C 1
ATOM 2457 O O . LEU A 1 309 ? -68.630 9.687 45.629 1.00 62.09 309 LEU A O 1
ATOM 2461 N N . LYS A 1 310 ? -67.450 7.879 46.241 1.00 59.19 310 LYS A N 1
ATOM 2462 C CA . LYS A 1 310 ? -68.214 7.636 47.479 1.00 59.19 310 LYS A CA 1
ATOM 2463 C C . LYS A 1 310 ? -67.700 8.416 48.694 1.00 59.19 310 LYS A C 1
ATOM 2465 O O . LYS A 1 310 ? -68.390 8.429 49.709 1.00 59.19 310 LYS A O 1
ATOM 2470 N N . ASN A 1 311 ? -66.546 9.086 48.607 1.00 51.06 311 ASN A N 1
ATOM 2471 C CA . ASN A 1 311 ? -66.031 9.935 49.683 1.00 51.06 311 ASN A CA 1
ATOM 2472 C C . ASN A 1 311 ? -66.436 11.413 49.465 1.00 51.06 311 ASN A C 1
ATOM 2474 O O . ASN A 1 311 ? -66.021 12.012 48.473 1.00 51.06 311 ASN A O 1
ATOM 2478 N N . PRO A 1 312 ? -67.201 12.053 50.376 1.00 54.19 312 PRO A N 1
ATOM 2479 C CA . PRO A 1 312 ? -67.774 13.391 50.151 1.00 54.19 312 PRO A CA 1
ATOM 2480 C C . PRO A 1 312 ? -66.783 14.571 50.084 1.00 54.19 312 PRO A C 1
ATOM 2482 O O . PRO A 1 312 ? -67.214 15.694 49.836 1.00 54.19 312 PRO A O 1
ATOM 2485 N N . CYS A 1 313 ? -65.478 14.376 50.310 1.00 50.38 313 CYS A N 1
ATOM 2486 C CA . CYS A 1 313 ? -64.534 15.487 50.520 1.00 50.38 313 CYS A CA 1
ATOM 2487 C C . CYS A 1 313 ? -64.012 16.197 49.254 1.00 50.38 313 CYS A C 1
ATOM 2489 O O . CYS A 1 313 ? -63.371 17.233 49.389 1.00 50.38 313 CYS A O 1
ATOM 2491 N N . PHE A 1 314 ? -64.269 15.708 48.035 1.00 48.72 314 PHE A N 1
ATOM 2492 C CA . PHE A 1 314 ? -63.672 16.293 46.815 1.00 48.72 314 PHE A CA 1
ATOM 2493 C C . PHE A 1 314 ? -64.547 17.316 46.066 1.00 48.72 314 PHE A C 1
ATOM 2495 O O . PHE A 1 314 ? -64.148 17.815 45.017 1.00 48.72 314 PHE A O 1
ATOM 2502 N N . LYS A 1 315 ? -65.726 17.678 46.587 1.00 45.66 315 LYS A N 1
ATOM 2503 C CA . LYS A 1 315 ? -66.702 18.514 45.861 1.00 45.66 315 LYS A CA 1
ATOM 2504 C C . LYS A 1 315 ? -66.412 20.031 45.838 1.00 45.66 315 LYS A C 1
ATOM 2506 O O . LYS A 1 315 ? -67.237 20.767 45.313 1.00 45.66 315 LYS A O 1
ATOM 2511 N N . CYS A 1 316 ? -65.283 20.510 46.372 1.00 40.84 316 CYS A N 1
ATOM 2512 C CA . CYS A 1 316 ? -65.090 21.943 46.669 1.00 40.84 316 CYS A CA 1
ATOM 2513 C C . CYS A 1 316 ? -64.024 22.711 45.854 1.00 40.84 316 CYS A C 1
ATOM 2515 O O . CYS A 1 316 ? -63.699 23.818 46.261 1.00 40.84 316 CYS A O 1
ATOM 2517 N N . ILE A 1 317 ? -63.455 22.207 44.746 1.00 45.34 317 ILE A N 1
ATOM 2518 C CA . ILE A 1 317 ? -62.286 22.888 44.115 1.00 45.34 317 ILE A CA 1
ATOM 2519 C C . ILE A 1 317 ? -62.535 23.466 42.700 1.00 45.34 317 ILE A C 1
ATOM 2521 O O . ILE A 1 317 ? -61.639 24.068 42.126 1.00 45.34 317 ILE A O 1
ATOM 2525 N N . SER A 1 318 ? -63.734 23.394 42.112 1.00 42.88 318 SER A N 1
ATOM 2526 C CA . SER A 1 318 ? -63.923 23.819 40.705 1.00 42.88 318 SER A CA 1
ATOM 2527 C C . SER A 1 318 ? -64.857 25.018 40.482 1.00 42.88 318 SER A C 1
ATOM 2529 O O . SER A 1 318 ? -65.748 24.923 39.637 1.00 42.88 318 SER A O 1
ATOM 2531 N N . SER A 1 319 ? -64.697 26.137 41.200 1.00 44.03 319 SER A N 1
ATOM 2532 C CA . SER A 1 319 ? -65.489 27.346 40.891 1.00 44.03 319 SER A CA 1
ATOM 2533 C C . SER A 1 319 ? -64.764 28.689 40.858 1.00 44.03 319 SER A C 1
ATOM 2535 O O . SER A 1 319 ? -65.456 29.679 40.692 1.00 44.03 319 SER A O 1
ATOM 2537 N N . ASP A 1 320 ? -63.433 28.757 40.914 1.00 44.28 320 ASP A N 1
ATOM 2538 C CA . ASP A 1 320 ? -62.721 30.032 40.736 1.00 44.28 320 ASP A CA 1
ATOM 2539 C C . ASP A 1 320 ? -61.536 29.864 39.780 1.00 44.28 320 ASP A C 1
ATOM 2541 O O . ASP A 1 320 ? -60.411 29.626 40.209 1.00 44.28 320 ASP A O 1
ATOM 2545 N N . LEU A 1 321 ? -61.803 29.948 38.472 1.00 41.44 321 LEU A N 1
ATOM 2546 C CA . LEU A 1 321 ? -60.824 30.397 37.474 1.00 41.44 321 LEU A CA 1
ATOM 2547 C C . LEU A 1 321 ? -61.551 30.797 36.169 1.00 41.44 321 LEU A C 1
ATOM 2549 O O . LEU A 1 321 ? -61.645 30.008 35.228 1.00 41.44 321 LEU A O 1
ATOM 2553 N N . ILE A 1 322 ? -62.088 32.021 36.136 1.00 46.00 322 ILE A N 1
ATOM 2554 C CA . ILE A 1 322 ? -62.232 32.854 34.926 1.00 46.00 322 ILE A CA 1
ATOM 2555 C C . ILE A 1 322 ? -61.748 34.249 35.304 1.00 46.00 322 ILE A C 1
ATOM 2557 O O . ILE A 1 322 ? -62.193 34.744 36.362 1.00 46.00 322 ILE A O 1
#

Foldseek 3Di:
DVVVLLVLLCVQPNVVLVVLVVVLVPDDDPDDLSVLVNLLSVLLSCVSSVNLVSSLVSLVVSCVVCVVVVPLVSLLSSLQSNLVSCVVVVVNVSSVVSNVVSVVSVVVVVVVVVVVVVVVVVVVVVVVVVVVVVVVVVVVVVVVVVVVVVVVVVVVVVVVVVVVVVVVCVVVVVVVVVVVVVVVVVVVVVVVVVVVVVVVVVVVVVVVVVVVLCVQLVVLVVLLVVLVVVLVVLVVVVVVCVVVVNDDPVSVVVSVVSNVVSVVSNVVSVVSSVVSVVVVVVVVVVPPDDPDDDDDPVVVVVVVCVVVVPDPPPPPDPDDDD

Radius of gyration: 81.9 Å; chains: 1; bounding box: 140×46×205 Å

pLDDT: mean 81.09, std 17.24, range [31.41, 98.06]

Sequence (322 aa):
MTLEYINDASKYYPDKAESYIEAALEIVAEGSSDKTQLLTHYARAKFYKSEFSQAEALFEEALRRALESKNNNNLMLIYAYYSMQANELRNFDKSLQLIGDGLAIAQQKKINQRNIAIVFSLLIFVLVGFFYYRYTQRKKLEDKRIALMQIKAKEQDLIELNKNLENIVATRTESLTRTNQTLESTLLELKSTQDNLIEVEKMASLSKLVAGVAHEVNTPLGTIITAVSFLKEELASFKHMVIENKVSKVGLDSFLESITQSSELIEKNTSRSANLINGLKQVAAQKRADPPQAFVLKDCIDKVMVSILKNPCFKCISSDLI

Secondary structure (DSSP, 8-state):
--HHHHHHHTTTSHHHHHHHHHHHHS---TTSHHHHHHHHHHHHHHHHTT-HHHHHHHHHHHHHHHHHTT-HHHHHHHHHHHHHHHHHTT-HHHHHHHHHHHHHHHHHHHHHHHHHHHHHHHHHHHHHHHHHHHHHHHHHHHHHHHHHHHHHHHHHHHHHHHHHHHHHHHHHHHHHHHHHHHHHHHHHHHHHHHHHHHHHHHHHHHHHHHHHHHHHHHHHHHHHHHHHHHHHHHHHHHHHHHHTT---HHHHHHHHHHHHHHHHHHHHHHHHHHHHHHHHHHHHHTTS--------HHHHHHHHHHHHHTSGGGTTSSS---